Protein AF-A0A973RI70-F1 (afdb_monomer_lite)

Foldseek 3Di:
DDDDPDQAEDELQLVLVVDDPVVSLVVLVVCVVVLYEYEWAQQLQQVPAQPVPPPPGQSSTHLVVSNVVSPRLAAYFNPDDCDPSGNHDDRALLQQLLSCVVRVVDDLVVSSCRHAVSNCVSVVHFAEDPDPPGQPWDKDDPAPDSVRCSVCVDPQIFTAGRNDTPDGDDDDDDDPPPCPDDDDDDDDDDDDDDDDDDDDDDDDDDPVPDDDDPDDDDDDDDDDDDDDDDDD

pLDDT: mean 83.51, std 22.1, range [30.3, 98.75]

Structure (mmCIF, N/CA/C/O backbone):
data_AF-A0A973RI70-F1
#
_entry.id   AF-A0A973RI70-F1
#
loop_
_atom_site.group_PDB
_atom_site.id
_atom_site.type_symbol
_atom_site.label_atom_id
_atom_site.label_alt_id
_atom_site.label_comp_id
_atom_site.label_asym_id
_atom_site.label_entity_id
_atom_site.label_seq_id
_atom_site.pdbx_PDB_ins_code
_atom_site.Cartn_x
_atom_site.Cartn_y
_atom_site.Cartn_z
_atom_site.occupancy
_atom_site.B_iso_or_equiv
_atom_site.auth_seq_id
_atom_site.auth_comp_id
_atom_site.auth_asym_id
_atom_site.auth_atom_id
_atom_site.pdbx_PDB_model_num
ATOM 1 N N . ASN A 1 1 ? 15.906 -25.398 -5.599 1.00 66.31 1 ASN A N 1
ATOM 2 C CA . ASN A 1 1 ? 14.609 -26.093 -5.770 1.00 66.31 1 ASN A CA 1
ATOM 3 C C . ASN A 1 1 ? 13.630 -25.668 -4.686 1.00 66.31 1 ASN A C 1
ATOM 5 O O . ASN A 1 1 ? 13.619 -26.259 -3.617 1.00 66.31 1 ASN A O 1
ATOM 9 N N . TRP A 1 2 ? 12.856 -24.604 -4.922 1.00 70.44 2 TRP A N 1
ATOM 10 C CA . TRP A 1 2 ? 11.782 -24.198 -4.003 1.00 70.44 2 TRP A CA 1
ATOM 11 C C . TRP A 1 2 ? 10.569 -25.137 -4.143 1.00 70.44 2 TRP A C 1
ATOM 13 O O . TRP A 1 2 ? 10.267 -25.531 -5.273 1.00 70.44 2 TRP A O 1
ATOM 23 N N . PRO A 1 3 ? 9.847 -25.464 -3.053 1.00 80.81 3 PRO A N 1
ATOM 24 C CA . PRO A 1 3 ? 8.650 -26.301 -3.119 1.00 80.81 3 PRO A CA 1
ATOM 25 C C . PRO A 1 3 ? 7.600 -25.736 -4.086 1.00 80.81 3 PRO A C 1
ATOM 27 O O . PRO A 1 3 ? 7.408 -24.515 -4.172 1.00 80.81 3 PRO A O 1
ATOM 30 N N . ARG A 1 4 ? 6.913 -26.628 -4.811 1.00 72.25 4 ARG A N 1
ATOM 31 C CA . ARG A 1 4 ? 5.725 -26.273 -5.602 1.00 72.25 4 ARG A CA 1
ATOM 32 C C . ARG A 1 4 ? 4.591 -25.910 -4.630 1.00 72.25 4 ARG A C 1
ATOM 34 O O . ARG A 1 4 ? 4.431 -26.584 -3.619 1.00 72.25 4 ARG A O 1
ATOM 41 N N . GLY A 1 5 ? 3.865 -24.825 -4.901 1.00 80.44 5 GLY A N 1
ATOM 42 C CA . GLY A 1 5 ? 2.769 -24.331 -4.050 1.00 80.44 5 GLY A CA 1
ATOM 43 C C . GLY A 1 5 ? 3.172 -23.390 -2.906 1.00 80.44 5 GLY A C 1
ATOM 44 O O . GLY A 1 5 ? 2.305 -22.899 -2.191 1.00 80.44 5 GLY A O 1
ATOM 45 N N . ARG A 1 6 ? 4.467 -23.096 -2.716 1.00 88.19 6 ARG A N 1
ATOM 46 C CA . ARG A 1 6 ? 4.899 -22.078 -1.747 1.00 88.19 6 ARG A CA 1
ATOM 47 C C . ARG A 1 6 ? 4.724 -20.682 -2.339 1.00 88.19 6 ARG A C 1
ATOM 49 O O . ARG A 1 6 ? 5.320 -20.408 -3.380 1.00 88.19 6 ARG A O 1
ATOM 56 N N . THR A 1 7 ? 3.999 -19.805 -1.643 1.00 91.50 7 THR A N 1
ATOM 57 C CA . THR A 1 7 ? 3.891 -18.385 -2.005 1.00 91.50 7 THR A CA 1
ATOM 58 C C . THR A 1 7 ? 5.272 -17.745 -2.070 1.00 91.50 7 THR A C 1
ATOM 60 O O . THR A 1 7 ? 6.106 -17.928 -1.177 1.00 91.50 7 THR A O 1
ATOM 63 N N . ARG A 1 8 ? 5.514 -16.998 -3.145 1.00 94.62 8 ARG A N 1
ATOM 64 C CA . ARG A 1 8 ? 6.752 -16.258 -3.389 1.00 94.62 8 ARG A CA 1
ATOM 65 C C . ARG A 1 8 ? 6.400 -14.810 -3.668 1.00 94.62 8 ARG A C 1
ATOM 67 O O . ARG A 1 8 ? 5.456 -14.552 -4.415 1.00 94.62 8 ARG A O 1
ATOM 74 N N . THR A 1 9 ? 7.182 -13.910 -3.088 1.00 97.56 9 THR A N 1
ATOM 75 C CA . THR A 1 9 ? 6.970 -12.470 -3.199 1.00 97.56 9 THR A CA 1
ATOM 76 C C . THR A 1 9 ? 8.312 -11.777 -3.339 1.00 97.56 9 THR A C 1
ATOM 78 O O . THR A 1 9 ? 9.231 -12.057 -2.571 1.00 97.56 9 THR A O 1
ATOM 81 N N . ALA A 1 10 ? 8.423 -10.892 -4.325 1.00 97.75 10 ALA A N 1
ATOM 82 C CA . ALA A 1 10 ? 9.544 -9.980 -4.470 1.00 97.75 10 ALA A CA 1
ATOM 83 C C . ALA A 1 10 ? 9.110 -8.580 -4.017 1.00 97.75 10 ALA A C 1
ATOM 85 O O . ALA A 1 10 ? 8.088 -8.058 -4.459 1.00 97.75 10 ALA A O 1
ATOM 86 N N . SER A 1 11 ? 9.872 -7.982 -3.107 1.00 97.50 11 SER A N 1
ATOM 87 C CA . SER A 1 11 ? 9.572 -6.656 -2.564 1.00 97.50 11 SER A CA 1
ATOM 88 C C . SER A 1 11 ? 10.291 -5.557 -3.339 1.00 97.50 11 SER A C 1
ATOM 90 O O . SER A 1 11 ? 11.326 -5.798 -3.965 1.00 97.50 11 SER A O 1
ATOM 92 N N . HIS A 1 12 ? 9.769 -4.334 -3.242 1.00 98.00 12 HIS A N 1
ATOM 93 C CA . HIS A 1 12 ? 10.257 -3.111 -3.884 1.00 98.00 12 HIS A CA 1
ATOM 94 C C . HIS A 1 12 ? 10.120 -3.129 -5.407 1.00 98.00 12 HIS A C 1
ATOM 96 O O . HIS A 1 12 ? 9.348 -2.358 -5.970 1.00 98.00 12 HIS A O 1
ATOM 102 N N . CYS A 1 13 ? 10.901 -3.980 -6.079 1.00 97.50 13 CYS A N 1
ATOM 103 C CA . CYS A 1 13 ? 10.980 -4.110 -7.537 1.00 97.50 13 CYS A CA 1
ATOM 104 C C . CYS A 1 13 ? 11.085 -2.768 -8.291 1.00 97.50 13 CYS A C 1
ATOM 106 O O . CYS A 1 13 ? 10.703 -2.673 -9.457 1.00 97.50 13 CYS A O 1
ATOM 108 N N . VAL A 1 14 ? 11.656 -1.740 -7.650 1.00 97.06 14 VAL A N 1
ATOM 109 C CA . VAL A 1 14 ? 11.705 -0.356 -8.157 1.00 97.06 14 VAL A CA 1
ATOM 110 C C . VAL A 1 14 ? 12.456 -0.248 -9.478 1.00 97.06 14 VAL A C 1
ATOM 112 O O . VAL A 1 14 ? 12.107 0.568 -10.329 1.00 97.06 14 VAL A O 1
ATOM 115 N N . ARG A 1 15 ? 13.436 -1.138 -9.707 1.00 95.50 15 ARG A N 1
ATOM 116 C CA . ARG A 1 15 ? 14.184 -1.193 -10.966 1.00 95.50 15 ARG A CA 1
ATOM 117 C C . ARG A 1 15 ? 13.262 -1.411 -12.161 1.00 95.50 15 ARG A C 1
ATOM 119 O O . ARG A 1 15 ? 13.517 -0.808 -13.200 1.00 95.50 15 ARG A O 1
ATOM 126 N N . LEU A 1 16 ? 12.180 -2.184 -12.013 1.00 96.50 16 LEU A N 1
ATOM 127 C CA . LEU A 1 16 ? 11.209 -2.403 -13.090 1.00 96.50 16 LEU A CA 1
ATOM 128 C C . LEU A 1 16 ? 10.647 -1.082 -13.621 1.00 96.50 16 LEU A C 1
ATOM 130 O O . LEU A 1 16 ? 10.495 -0.949 -14.827 1.00 96.50 16 LEU A O 1
ATOM 134 N N . GLY A 1 17 ? 10.420 -0.087 -12.758 1.00 93.44 17 GLY A N 1
ATOM 135 C CA . GLY A 1 17 ? 9.908 1.229 -13.158 1.00 93.44 17 GLY A CA 1
ATOM 136 C C . GLY A 1 17 ? 10.885 2.069 -13.989 1.00 93.44 17 GLY A C 1
ATOM 137 O O . GLY A 1 17 ? 10.492 3.088 -14.543 1.00 93.44 17 GLY A O 1
ATOM 138 N N . THR A 1 18 ? 12.148 1.647 -14.101 1.00 91.25 18 THR A N 1
ATOM 139 C CA . THR A 1 18 ? 13.220 2.379 -14.808 1.00 91.25 18 THR A CA 1
ATOM 140 C C . THR A 1 18 ? 13.788 1.625 -16.014 1.00 91.25 18 THR A C 1
ATOM 142 O O . THR A 1 18 ? 14.692 2.124 -16.678 1.00 91.25 18 THR A O 1
ATOM 145 N N . LEU A 1 19 ? 13.297 0.412 -16.286 1.00 95.50 19 LEU A N 1
ATOM 146 C CA . LEU A 1 19 ? 13.654 -0.347 -17.486 1.00 95.50 19 LEU A CA 1
ATOM 147 C C . LEU A 1 19 ? 12.895 0.184 -18.706 1.00 95.50 19 LEU A C 1
ATOM 149 O O . LEU A 1 19 ? 11.782 0.703 -18.572 1.00 95.50 19 LEU A O 1
ATOM 153 N N . ASP A 1 20 ? 13.466 -0.011 -19.895 1.00 96.94 20 ASP A N 1
ATOM 154 C CA . ASP A 1 20 ? 12.754 0.201 -21.153 1.00 96.94 20 ASP A CA 1
ATOM 155 C C . ASP A 1 20 ? 11.525 -0.721 -21.259 1.00 96.94 20 ASP A C 1
ATOM 157 O O . ASP A 1 20 ? 11.458 -1.788 -20.641 1.00 96.94 20 ASP A O 1
ATOM 161 N N . ALA A 1 21 ? 10.535 -0.303 -22.050 1.00 96.00 21 ALA A N 1
ATOM 162 C CA . ALA A 1 21 ? 9.238 -0.972 -22.115 1.00 96.00 21 ALA A CA 1
ATOM 163 C C . ALA A 1 21 ? 9.325 -2.429 -22.604 1.00 96.00 21 ALA A C 1
ATOM 165 O O . ALA A 1 21 ? 8.600 -3.288 -22.100 1.00 96.00 21 ALA A O 1
ATOM 166 N N . ALA A 1 22 ? 10.223 -2.733 -23.548 1.00 97.50 22 ALA A N 1
ATOM 167 C CA . ALA A 1 22 ? 10.350 -4.078 -24.104 1.00 97.50 22 ALA A CA 1
ATOM 168 C C . ALA A 1 22 ? 10.905 -5.052 -23.057 1.00 97.50 22 ALA A C 1
ATOM 170 O O . ALA A 1 22 ? 10.311 -6.109 -22.808 1.00 97.50 22 ALA A O 1
ATOM 171 N N . ARG A 1 23 ? 12.006 -4.678 -22.391 1.00 98.06 23 ARG A N 1
ATOM 172 C CA . ARG A 1 23 ? 12.606 -5.504 -21.339 1.00 98.06 23 ARG A CA 1
ATOM 173 C C . ARG A 1 23 ? 11.691 -5.624 -20.125 1.00 98.06 23 ARG A C 1
ATOM 175 O O . ARG A 1 23 ? 11.549 -6.720 -19.583 1.00 98.06 23 ARG A O 1
ATOM 182 N N . ARG A 1 24 ? 11.046 -4.527 -19.722 1.00 98.06 24 ARG A N 1
ATOM 183 C CA . ARG A 1 24 ? 10.076 -4.499 -18.621 1.00 98.06 24 ARG A CA 1
ATOM 184 C C . ARG A 1 24 ? 8.901 -5.437 -18.877 1.00 98.06 24 ARG A C 1
ATOM 186 O O . ARG A 1 24 ? 8.616 -6.282 -18.035 1.00 98.06 24 ARG A O 1
ATOM 193 N N . GLY A 1 25 ? 8.284 -5.351 -20.055 1.00 98.12 25 GLY A N 1
ATOM 194 C CA . GLY A 1 25 ? 7.158 -6.205 -20.430 1.00 98.12 25 GLY A CA 1
ATOM 195 C C . GLY A 1 25 ? 7.518 -7.692 -20.479 1.00 98.12 25 GLY A C 1
ATOM 196 O O . GLY A 1 25 ? 6.710 -8.529 -20.080 1.00 98.12 25 GLY A O 1
ATOM 197 N N . ALA A 1 26 ? 8.735 -8.040 -20.916 1.00 98.06 26 ALA A N 1
ATOM 198 C CA . ALA A 1 26 ? 9.220 -9.421 -20.863 1.00 98.06 26 ALA A CA 1
ATOM 199 C C . ALA A 1 26 ? 9.314 -9.939 -19.418 1.00 98.06 26 ALA A C 1
ATOM 201 O O . ALA A 1 26 ? 8.752 -10.988 -19.112 1.00 98.06 26 ALA A O 1
ATOM 202 N N . ILE A 1 27 ? 9.927 -9.163 -18.517 1.00 98.31 27 ILE A N 1
ATOM 203 C CA . ILE A 1 27 ? 10.072 -9.547 -17.105 1.00 98.31 27 ILE A CA 1
ATOM 204 C C . ILE A 1 27 ? 8.710 -9.639 -16.408 1.00 98.31 27 ILE A C 1
ATOM 206 O O . ILE A 1 27 ? 8.481 -10.569 -15.644 1.00 98.31 27 ILE A O 1
ATOM 210 N N . ILE A 1 28 ? 7.782 -8.716 -16.672 1.00 98.38 28 ILE A N 1
ATOM 211 C CA . ILE A 1 28 ? 6.434 -8.755 -16.081 1.00 98.38 28 ILE A CA 1
ATOM 212 C C . ILE A 1 28 ? 5.692 -10.044 -16.470 1.00 98.38 28 ILE A C 1
ATOM 214 O O . ILE A 1 28 ? 5.042 -10.655 -15.621 1.00 98.38 28 ILE A O 1
ATOM 218 N N . ARG A 1 29 ? 5.826 -10.503 -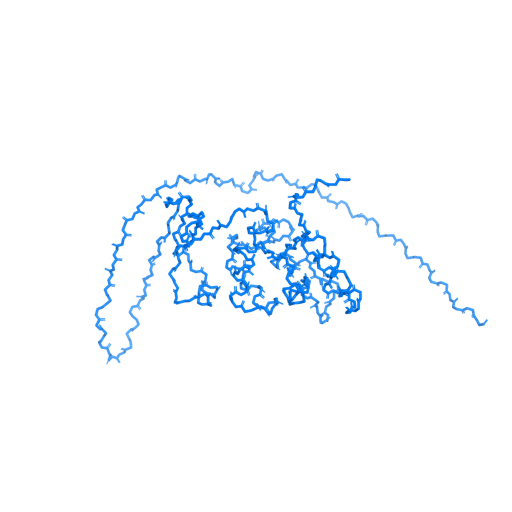17.723 1.00 97.69 29 ARG A N 1
ATOM 219 C CA . ARG A 1 29 ? 5.262 -11.794 -18.149 1.00 97.69 29 ARG A CA 1
ATOM 220 C C . ARG A 1 29 ? 5.906 -12.966 -17.417 1.00 97.69 29 ARG A C 1
ATOM 222 O O . ARG A 1 29 ? 5.183 -13.828 -16.941 1.00 97.69 29 ARG A O 1
ATOM 229 N N . GLU A 1 30 ? 7.227 -12.961 -17.255 1.00 97.38 30 GLU A N 1
ATOM 230 C CA . GLU A 1 30 ? 7.927 -13.995 -16.479 1.00 97.38 30 GLU A CA 1
ATOM 231 C C . GLU A 1 30 ? 7.482 -14.010 -15.005 1.00 97.38 30 GLU A C 1
ATOM 233 O O . GLU A 1 30 ? 7.264 -15.080 -14.441 1.00 97.38 30 GLU A O 1
ATOM 238 N N . VAL A 1 31 ? 7.286 -12.837 -14.387 1.00 97.06 31 VAL A N 1
ATOM 239 C CA . VAL A 1 31 ? 6.757 -12.699 -13.016 1.00 97.06 31 VAL A CA 1
ATOM 240 C C . VAL A 1 31 ? 5.367 -13.323 -12.903 1.00 97.06 31 VAL A C 1
ATOM 242 O O . VAL A 1 31 ? 5.120 -14.098 -11.977 1.00 97.06 31 VAL A O 1
ATOM 245 N N . ARG A 1 32 ? 4.477 -13.021 -13.856 1.00 96.75 32 ARG A N 1
ATOM 246 C CA . ARG A 1 32 ? 3.130 -13.601 -13.926 1.00 96.75 32 ARG A CA 1
ATOM 247 C C . ARG A 1 32 ? 3.182 -15.119 -14.105 1.00 96.75 32 ARG A C 1
ATOM 249 O O . ARG A 1 32 ? 2.548 -15.837 -13.341 1.00 96.75 32 ARG A O 1
ATOM 256 N N . ASP A 1 33 ? 3.940 -15.606 -15.085 1.00 95.50 33 ASP A N 1
ATOM 257 C CA . ASP A 1 33 ? 4.008 -17.033 -15.430 1.00 95.50 33 ASP A CA 1
ATOM 258 C C . ASP A 1 33 ? 4.628 -17.868 -14.296 1.00 95.50 33 ASP A C 1
ATOM 260 O O . ASP A 1 33 ? 4.310 -19.045 -14.128 1.00 95.50 33 ASP A O 1
ATOM 264 N N . ALA A 1 34 ? 5.478 -17.246 -13.475 1.00 93.81 34 ALA A N 1
ATOM 265 C CA . ALA A 1 34 ? 6.051 -17.842 -12.274 1.00 93.81 34 ALA A CA 1
ATOM 266 C C . ALA A 1 34 ? 5.154 -17.749 -11.020 1.00 93.81 34 ALA A C 1
ATOM 268 O O . ALA A 1 34 ? 5.576 -18.229 -9.963 1.00 93.81 34 ALA A O 1
ATOM 269 N N . ASP A 1 35 ? 3.970 -17.130 -11.113 1.00 93.75 35 ASP A N 1
ATOM 270 C CA . ASP A 1 35 ? 3.069 -16.815 -9.991 1.00 93.75 35 ASP A CA 1
ATOM 271 C C . ASP A 1 35 ? 3.793 -16.107 -8.824 1.00 93.75 35 ASP A C 1
ATOM 273 O O . ASP A 1 35 ? 3.673 -16.447 -7.640 1.00 93.75 35 ASP A O 1
ATOM 277 N N . LEU A 1 36 ? 4.610 -15.107 -9.163 1.00 95.69 36 LEU A N 1
ATOM 278 C CA . LEU A 1 36 ? 5.300 -14.271 -8.187 1.00 95.69 36 LEU A CA 1
ATOM 279 C C . LEU A 1 36 ? 4.405 -13.113 -7.738 1.00 95.69 36 LEU A C 1
ATOM 281 O O . LEU A 1 36 ? 3.854 -12.375 -8.551 1.00 95.69 36 LEU A O 1
ATOM 285 N N . GLY A 1 37 ? 4.308 -12.924 -6.423 1.00 97.81 37 GLY A N 1
ATOM 286 C CA . GLY A 1 37 ? 3.747 -11.714 -5.838 1.00 97.81 37 GLY A CA 1
ATOM 287 C C . GLY A 1 37 ? 4.749 -10.561 -5.872 1.00 97.81 37 GLY A C 1
ATOM 288 O O . GLY A 1 37 ? 5.960 -10.778 -5.788 1.00 97.81 37 GLY A O 1
ATOM 289 N N . ILE A 1 38 ? 4.253 -9.330 -5.935 1.00 98.56 38 ILE A N 1
ATOM 290 C CA . ILE A 1 38 ? 5.055 -8.109 -5.827 1.00 98.56 38 ILE A CA 1
ATOM 291 C C . ILE A 1 38 ? 4.574 -7.294 -4.629 1.00 98.56 38 ILE A C 1
ATOM 293 O O . ILE A 1 38 ? 3.386 -7.005 -4.519 1.00 98.56 38 ILE A O 1
ATOM 297 N N . ALA A 1 39 ? 5.489 -6.898 -3.745 1.00 98.62 39 ALA A N 1
ATOM 298 C CA . ALA A 1 39 ? 5.193 -5.971 -2.655 1.00 98.62 39 ALA A CA 1
ATOM 299 C C . ALA A 1 39 ? 5.754 -4.575 -2.968 1.00 98.62 39 ALA A C 1
ATOM 301 O O . ALA A 1 39 ? 6.971 -4.390 -3.008 1.00 98.62 39 ALA A O 1
ATOM 302 N N . THR A 1 40 ? 4.882 -3.588 -3.189 1.00 98.50 40 THR A N 1
ATOM 303 C CA . THR A 1 40 ? 5.275 -2.182 -3.388 1.00 98.50 40 THR A CA 1
ATOM 304 C C . THR A 1 40 ? 5.266 -1.412 -2.066 1.00 98.50 40 THR A C 1
ATOM 306 O O . THR A 1 40 ? 4.395 -1.615 -1.222 1.00 98.50 40 THR A O 1
ATOM 309 N N . LEU A 1 41 ? 6.256 -0.544 -1.855 1.00 98.25 41 LEU A N 1
ATOM 310 C CA . LEU A 1 41 ? 6.535 0.047 -0.545 1.00 98.25 41 LEU A CA 1
ATOM 311 C C . LEU A 1 41 ? 6.684 1.571 -0.670 1.00 98.25 41 LEU A C 1
ATOM 313 O O . LEU A 1 41 ? 7.780 2.104 -0.490 1.00 98.25 41 LEU A O 1
ATOM 317 N N . PRO A 1 42 ? 5.609 2.294 -1.047 1.00 97.38 42 PRO A N 1
ATOM 318 C CA . PRO A 1 42 ? 5.717 3.663 -1.538 1.00 97.38 42 PRO A CA 1
ATOM 319 C C . PRO A 1 42 ? 6.284 4.649 -0.516 1.00 97.38 42 PRO A C 1
ATOM 321 O O . PRO A 1 42 ? 7.026 5.536 -0.918 1.00 97.38 42 PRO A O 1
ATOM 324 N N . ILE A 1 43 ? 5.999 4.479 0.781 1.00 96.50 43 ILE A N 1
ATOM 325 C CA . ILE A 1 43 ? 6.508 5.365 1.843 1.00 96.50 43 ILE A CA 1
ATOM 326 C C . ILE A 1 43 ? 8.046 5.371 1.843 1.00 96.50 43 ILE A C 1
ATOM 328 O O . ILE A 1 43 ? 8.656 6.430 1.704 1.00 96.50 43 ILE A O 1
ATOM 332 N N . THR A 1 44 ? 8.679 4.196 1.925 1.00 96.81 44 THR A N 1
ATOM 333 C CA . THR A 1 44 ? 10.144 4.070 1.865 1.00 96.81 44 THR A CA 1
ATOM 334 C C . THR A 1 44 ? 10.705 4.314 0.471 1.00 96.81 44 THR A C 1
ATOM 336 O O . THR A 1 44 ? 11.760 4.927 0.337 1.00 96.81 44 THR A O 1
ATOM 339 N N . ASN A 1 45 ? 10.043 3.860 -0.595 1.00 97.44 45 ASN A N 1
ATOM 340 C CA . ASN A 1 45 ? 10.603 4.003 -1.939 1.00 97.44 45 ASN A CA 1
ATOM 341 C C . ASN A 1 45 ? 10.652 5.471 -2.386 1.00 97.44 45 ASN A C 1
ATOM 343 O O . ASN A 1 45 ? 11.670 5.893 -2.923 1.00 97.44 45 ASN A O 1
ATOM 347 N N . LEU A 1 46 ? 9.615 6.262 -2.096 1.00 96.44 46 LEU A N 1
ATOM 348 C CA . LEU A 1 46 ? 9.628 7.703 -2.371 1.00 96.44 46 LEU A CA 1
ATOM 349 C C . LEU A 1 46 ? 10.681 8.442 -1.542 1.00 96.44 46 LEU A C 1
ATOM 351 O O . LEU A 1 46 ? 11.188 9.464 -1.991 1.00 96.44 46 LEU A O 1
ATOM 355 N N . TYR A 1 47 ? 11.009 7.939 -0.349 1.00 96.25 47 TYR A N 1
ATOM 356 C CA . TYR A 1 47 ? 12.061 8.523 0.471 1.00 96.25 47 TYR A CA 1
ATOM 357 C C . TYR A 1 47 ? 13.463 8.148 -0.016 1.00 96.25 47 TYR A C 1
ATOM 359 O O . TYR A 1 47 ? 14.305 9.027 -0.090 1.00 96.25 47 TYR A O 1
ATOM 367 N N . LEU A 1 48 ? 13.740 6.883 -0.348 1.00 96.19 48 LEU A N 1
ATOM 368 C CA . LEU A 1 48 ? 15.103 6.413 -0.646 1.00 96.19 48 LEU A CA 1
ATOM 369 C C . LEU A 1 48 ? 15.524 6.564 -2.112 1.00 96.19 48 LEU A C 1
ATOM 371 O O . LEU A 1 48 ? 16.716 6.612 -2.405 1.00 96.19 48 LEU A O 1
ATOM 375 N N . GLN A 1 49 ? 14.579 6.565 -3.051 1.00 96.25 49 GLN A N 1
ATOM 376 C CA . GLN A 1 49 ? 14.906 6.582 -4.477 1.00 96.25 49 GLN A CA 1
ATOM 377 C C . GLN A 1 49 ? 15.063 8.016 -4.996 1.00 96.25 49 GLN A C 1
ATOM 379 O O . GLN A 1 49 ? 14.434 8.947 -4.506 1.00 96.25 49 GLN A O 1
ATOM 384 N N . GLY A 1 50 ? 15.887 8.196 -6.030 1.00 94.25 50 GLY A N 1
ATOM 385 C CA . GLY A 1 50 ? 15.928 9.450 -6.790 1.00 94.25 50 GLY A CA 1
ATOM 386 C C . GLY A 1 50 ? 16.821 10.566 -6.234 1.00 94.25 50 GLY A C 1
ATOM 387 O O . GLY A 1 50 ? 16.898 11.610 -6.873 1.00 94.25 50 GLY A O 1
ATOM 388 N N . TRP A 1 51 ? 17.543 10.361 -5.125 1.00 95.19 51 TRP A N 1
ATOM 389 C CA . TRP A 1 51 ? 18.426 11.386 -4.529 1.00 95.19 51 TRP A CA 1
ATOM 390 C C . TRP A 1 51 ? 19.488 11.923 -5.502 1.00 95.19 51 TRP A C 1
ATOM 392 O O . TRP A 1 51 ? 19.841 13.097 -5.451 1.00 95.19 51 TRP A O 1
ATOM 402 N N . GLU A 1 52 ? 19.963 11.082 -6.420 1.00 95.25 52 GLU A N 1
ATOM 403 C CA . GLU A 1 52 ? 20.962 11.437 -7.439 1.00 95.25 52 GLU A CA 1
ATOM 404 C C . GLU A 1 52 ? 20.344 12.024 -8.727 1.00 95.25 52 GLU A C 1
ATOM 406 O O . GLU A 1 52 ? 21.056 12.358 -9.673 1.00 95.25 52 GLU A O 1
ATOM 411 N N . HIS A 1 53 ? 19.016 12.169 -8.782 1.00 95.00 53 HIS A N 1
ATOM 412 C CA . HIS A 1 53 ? 18.269 12.648 -9.947 1.00 95.00 53 HIS A CA 1
ATOM 413 C C . HIS A 1 53 ? 17.485 13.926 -9.599 1.00 95.00 53 HIS A C 1
ATOM 415 O O . HIS A 1 53 ? 16.278 13.858 -9.362 1.00 95.00 53 HIS A O 1
ATOM 421 N N . PRO A 1 54 ? 18.132 15.108 -9.573 1.00 94.81 54 PRO A N 1
ATOM 422 C CA . PRO A 1 54 ? 17.510 16.356 -9.111 1.00 94.81 54 PRO A CA 1
ATOM 423 C C . PRO A 1 54 ? 16.486 16.954 -10.091 1.00 94.81 54 PRO A C 1
ATOM 425 O O . PRO A 1 54 ? 15.738 17.858 -9.731 1.00 94.81 54 PRO A O 1
ATOM 428 N N . VAL A 1 55 ? 16.451 16.474 -11.335 1.00 95.88 55 VAL A N 1
ATOM 429 C CA . VAL A 1 55 ? 15.514 16.913 -12.376 1.00 95.88 55 VAL A CA 1
ATOM 430 C C . VAL A 1 55 ? 14.700 15.711 -12.821 1.00 95.88 55 VAL A C 1
ATOM 432 O O . VAL A 1 55 ? 15.269 14.655 -13.093 1.00 95.88 55 VAL A O 1
ATOM 435 N N . ALA A 1 56 ? 13.376 15.880 -12.899 1.00 92.88 56 ALA A N 1
ATOM 436 C CA . ALA A 1 56 ? 12.438 14.803 -13.221 1.00 92.88 56 ALA A CA 1
ATOM 437 C C . ALA A 1 56 ? 12.670 13.547 -12.354 1.00 92.88 56 ALA A C 1
ATOM 439 O O . ALA A 1 56 ? 12.726 12.426 -12.860 1.00 92.88 56 ALA A O 1
ATOM 440 N N . THR A 1 57 ? 12.830 13.753 -11.041 1.00 94.38 57 THR A N 1
ATOM 441 C CA . THR A 1 57 ? 13.122 12.700 -10.065 1.00 94.38 57 THR A CA 1
ATOM 442 C C . THR A 1 57 ? 12.138 11.533 -10.210 1.00 94.38 57 THR A C 1
ATOM 444 O O . THR A 1 57 ? 10.921 11.740 -10.125 1.00 94.38 57 THR A O 1
ATOM 447 N N . PRO A 1 58 ? 12.621 10.299 -10.436 1.00 92.44 58 PRO A N 1
ATOM 448 C CA . PRO A 1 58 ? 11.744 9.152 -10.575 1.00 92.44 58 PRO A CA 1
ATOM 449 C C . PRO A 1 58 ? 11.053 8.870 -9.243 1.00 92.44 58 PRO A C 1
ATOM 451 O O . PRO A 1 58 ? 11.668 8.918 -8.183 1.00 92.44 58 PRO A O 1
ATOM 454 N N . ARG A 1 59 ? 9.780 8.474 -9.298 1.00 94.25 59 ARG A N 1
ATOM 455 C CA . ARG A 1 59 ? 8.996 8.122 -8.099 1.00 94.25 59 ARG A CA 1
ATOM 456 C C . ARG A 1 59 ? 9.510 6.874 -7.379 1.00 94.25 59 ARG A C 1
ATOM 458 O O . ARG A 1 59 ? 9.061 6.576 -6.282 1.00 94.25 59 ARG A O 1
ATOM 465 N N . GLY A 1 60 ? 10.389 6.107 -8.027 1.00 95.56 60 GLY A N 1
ATOM 466 C CA . GLY A 1 60 ? 10.972 4.906 -7.444 1.00 95.56 60 GLY A CA 1
ATOM 467 C C . GLY A 1 60 ? 9.954 3.803 -7.161 1.00 95.56 60 GLY A C 1
ATOM 468 O O . GLY A 1 60 ? 10.150 3.054 -6.221 1.00 95.56 60 GLY A O 1
ATOM 469 N N . LEU A 1 61 ? 8.867 3.694 -7.929 1.00 97.81 61 LEU A N 1
ATOM 470 C CA . LEU A 1 61 ? 7.848 2.652 -7.755 1.00 97.81 61 LEU A CA 1
ATOM 471 C C . LEU A 1 61 ? 7.940 1.600 -8.874 1.00 97.81 61 LEU A C 1
ATOM 473 O O . LEU A 1 61 ? 8.349 1.936 -9.989 1.00 97.81 61 LEU A O 1
ATOM 477 N N . PRO A 1 62 ? 7.542 0.338 -8.623 1.00 98.00 62 PRO A N 1
ATOM 478 C CA . PRO A 1 62 ? 7.335 -0.625 -9.700 1.00 98.00 62 PRO A CA 1
ATOM 479 C C . PRO A 1 62 ? 6.202 -0.149 -10.640 1.00 98.00 62 PRO A C 1
ATOM 481 O O . PRO A 1 62 ? 5.378 0.676 -10.238 1.00 98.00 62 PRO A O 1
ATOM 484 N N . PRO A 1 63 ? 6.126 -0.650 -11.888 1.00 97.56 63 PRO A N 1
ATOM 485 C CA . PRO A 1 63 ? 5.127 -0.238 -12.878 1.00 97.56 63 PRO A CA 1
ATOM 486 C C . PRO A 1 63 ? 3.744 -0.820 -12.531 1.00 97.56 63 PRO A C 1
ATOM 488 O O . PRO A 1 63 ? 3.299 -1.798 -13.126 1.00 97.56 63 PRO A O 1
ATOM 491 N N . LEU A 1 64 ? 3.076 -0.239 -11.528 1.00 98.44 64 LEU A N 1
ATOM 492 C CA . LEU A 1 64 ? 1.863 -0.793 -10.913 1.00 98.44 64 LEU A CA 1
ATOM 493 C C . LEU A 1 64 ? 0.761 -1.084 -11.933 1.00 98.44 64 LEU A C 1
ATOM 495 O O . LEU A 1 64 ? 0.204 -2.174 -11.908 1.00 98.44 64 LEU A O 1
ATOM 499 N N . ARG A 1 65 ? 0.490 -0.151 -12.854 1.00 97.56 65 ARG A N 1
ATOM 500 C CA . ARG A 1 65 ? -0.535 -0.332 -13.891 1.00 97.56 65 ARG A CA 1
ATOM 501 C C . ARG A 1 65 ? -0.262 -1.571 -14.748 1.00 97.56 65 ARG A C 1
ATOM 503 O O . ARG A 1 65 ? -1.109 -2.446 -14.823 1.00 97.56 65 ARG A O 1
ATOM 510 N N . GLU A 1 66 ? 0.954 -1.701 -15.282 1.00 97.94 66 GLU A N 1
ATOM 511 C CA . GLU A 1 66 ? 1.341 -2.850 -16.116 1.00 97.94 66 GLU A CA 1
ATOM 512 C C . GLU A 1 66 ? 1.279 -4.181 -15.354 1.00 97.94 66 GLU A C 1
ATOM 514 O O . GLU A 1 66 ? 0.899 -5.193 -15.934 1.00 97.94 66 GLU A O 1
ATOM 519 N N . LEU A 1 67 ? 1.643 -4.193 -14.066 1.00 98.50 67 LEU A N 1
ATOM 520 C CA . LEU A 1 67 ? 1.554 -5.391 -13.224 1.00 98.50 67 LEU A CA 1
ATOM 521 C C . LEU A 1 67 ? 0.097 -5.814 -12.992 1.00 98.50 67 LEU A C 1
ATOM 523 O O . LEU A 1 67 ? -0.225 -6.997 -13.112 1.00 98.50 67 LEU A O 1
ATOM 527 N N . LEU A 1 68 ? -0.772 -4.853 -12.667 1.00 98.44 68 LEU A N 1
ATOM 528 C CA . LEU A 1 68 ? -2.186 -5.106 -12.393 1.00 98.44 68 LEU A CA 1
ATOM 529 C C . LEU A 1 68 ? -2.938 -5.541 -13.652 1.00 98.44 68 LEU A C 1
ATOM 531 O O . LEU A 1 68 ? -3.690 -6.511 -13.598 1.00 98.44 68 LEU A O 1
ATOM 535 N N . ASP A 1 69 ? -2.679 -4.895 -14.790 1.00 97.94 69 ASP A N 1
ATOM 536 C CA . ASP A 1 69 ? -3.369 -5.175 -16.054 1.00 97.94 69 ASP A CA 1
ATOM 537 C C . ASP A 1 69 ? -3.129 -6.613 -16.554 1.00 97.94 69 ASP A C 1
ATOM 539 O O . ASP A 1 69 ? -3.980 -7.185 -17.236 1.00 97.94 69 ASP A O 1
ATOM 543 N N . VAL A 1 70 ? -1.996 -7.234 -16.197 1.00 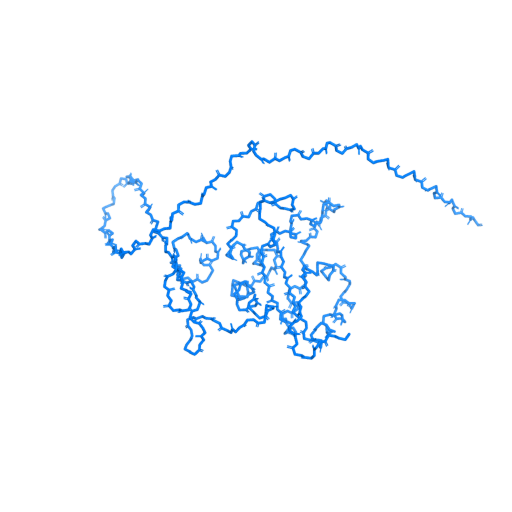97.69 70 VAL A N 1
ATOM 544 C CA . VAL A 1 70 ? -1.696 -8.637 -16.546 1.00 97.69 70 VAL A CA 1
ATOM 545 C C . VAL A 1 70 ? -2.007 -9.638 -15.425 1.00 97.69 70 VAL A C 1
ATOM 547 O O . VAL A 1 70 ? -1.698 -10.823 -15.569 1.00 97.69 70 VAL A O 1
ATOM 550 N N . GLY A 1 71 ? -2.586 -9.180 -14.312 1.00 97.00 71 GLY A N 1
ATOM 551 C CA . GLY A 1 71 ? -3.013 -10.028 -13.198 1.00 97.00 71 GLY A CA 1
ATOM 552 C C . GLY A 1 71 ? -1.896 -10.506 -12.264 1.00 97.00 71 GLY A C 1
ATOM 553 O O . GLY A 1 71 ? -2.060 -11.535 -11.609 1.00 97.00 71 GLY A O 1
ATOM 554 N N . VAL A 1 72 ? -0.759 -9.802 -12.175 1.00 98.12 72 VAL A N 1
ATOM 555 C CA . VAL A 1 72 ? 0.245 -10.104 -11.138 1.00 98.12 72 VAL A CA 1
ATOM 556 C C . VAL A 1 72 ? -0.350 -9.822 -9.755 1.00 98.12 72 VAL A C 1
ATOM 558 O O . VAL A 1 72 ? -0.997 -8.798 -9.542 1.00 98.12 72 VAL A O 1
ATOM 561 N N . ARG A 1 73 ? -0.099 -10.708 -8.782 1.00 97.44 73 ARG A N 1
ATOM 562 C CA . ARG A 1 73 ? -0.494 -10.482 -7.383 1.00 97.44 73 ARG A CA 1
ATOM 563 C C . ARG A 1 73 ? 0.334 -9.331 -6.816 1.00 97.44 73 ARG A C 1
ATOM 565 O O . ARG A 1 73 ? 1.534 -9.489 -6.609 1.00 97.44 73 ARG A O 1
ATOM 572 N N . VAL A 1 74 ? -0.288 -8.189 -6.543 1.00 98.75 74 VAL A N 1
ATOM 573 C CA . VAL A 1 74 ? 0.396 -7.030 -5.955 1.00 98.75 74 VAL A CA 1
ATOM 574 C C . VAL A 1 74 ? -0.166 -6.743 -4.569 1.00 98.75 74 VAL A C 1
ATOM 576 O O . VAL A 1 74 ? -1.375 -6.660 -4.384 1.00 98.75 74 VAL A O 1
ATOM 579 N N . GLY A 1 75 ? 0.722 -6.579 -3.596 1.00 98.75 75 GLY A N 1
ATOM 580 C CA . GLY A 1 75 ? 0.411 -6.069 -2.268 1.00 98.75 75 GLY A CA 1
ATOM 581 C C . GLY A 1 75 ? 1.227 -4.819 -1.970 1.00 98.75 75 GLY A C 1
ATOM 582 O O . GLY A 1 75 ? 2.223 -4.542 -2.642 1.00 98.75 75 GLY A O 1
ATOM 583 N N . ALA A 1 76 ? 0.824 -4.059 -0.960 1.00 98.69 76 ALA A N 1
ATOM 584 C CA . ALA A 1 76 ? 1.532 -2.856 -0.556 1.00 98.69 76 ALA A CA 1
ATOM 585 C C . ALA A 1 76 ? 1.684 -2.728 0.958 1.00 98.69 76 ALA A C 1
ATOM 587 O O . ALA A 1 76 ? 0.867 -3.231 1.729 1.00 98.69 76 ALA A O 1
ATOM 588 N N . GLY A 1 77 ? 2.735 -2.024 1.373 1.00 97.81 77 GLY A N 1
ATOM 589 C CA . GLY A 1 77 ? 3.035 -1.762 2.776 1.00 97.81 77 GLY A CA 1
ATOM 590 C C . GLY A 1 77 ? 3.888 -0.513 2.979 1.00 97.81 77 GLY A C 1
ATOM 591 O O . GLY A 1 77 ? 4.265 0.167 2.026 1.00 97.81 77 GLY A O 1
ATOM 592 N N . ALA A 1 78 ? 4.179 -0.206 4.243 1.00 95.94 78 ALA A N 1
ATOM 593 C CA . ALA A 1 78 ? 4.987 0.954 4.614 1.00 95.94 78 ALA A CA 1
ATOM 594 C C . ALA A 1 78 ? 6.498 0.701 4.537 1.00 95.94 78 ALA A C 1
ATOM 596 O O . ALA A 1 78 ? 7.233 1.644 4.268 1.00 95.94 78 ALA A O 1
ATOM 597 N N . ASP A 1 79 ? 6.925 -0.555 4.723 1.00 96.69 79 ASP A N 1
ATOM 598 C CA . ASP A 1 79 ? 8.321 -0.956 4.943 1.00 96.69 79 ASP A CA 1
ATOM 599 C C . ASP A 1 79 ? 8.876 -0.406 6.263 1.00 96.69 79 ASP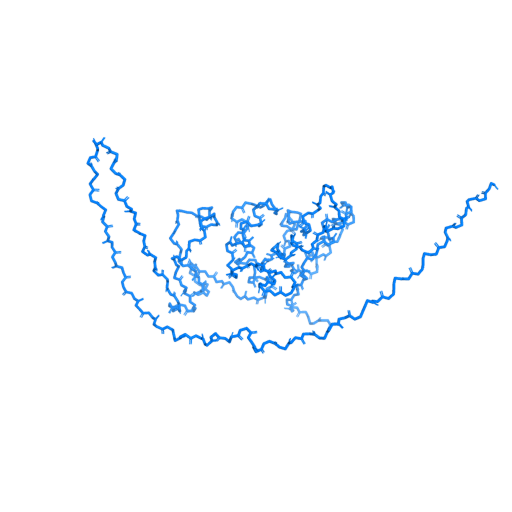 A C 1
ATOM 601 O O . ASP A 1 79 ? 8.606 -0.979 7.321 1.00 96.69 79 ASP A O 1
ATOM 605 N N . ASN A 1 80 ? 9.557 0.737 6.222 1.00 95.81 80 ASN A N 1
ATOM 606 C CA . ASN A 1 80 ? 10.186 1.359 7.381 1.00 95.81 80 ASN A CA 1
ATOM 607 C C . ASN A 1 80 ? 9.263 2.394 8.023 1.00 95.81 80 ASN A C 1
ATOM 609 O O . ASN A 1 80 ? 8.567 3.143 7.336 1.00 95.81 80 ASN A O 1
ATOM 613 N N . VAL A 1 81 ? 9.281 2.467 9.354 1.00 94.25 81 VAL A N 1
ATOM 614 C CA . VAL A 1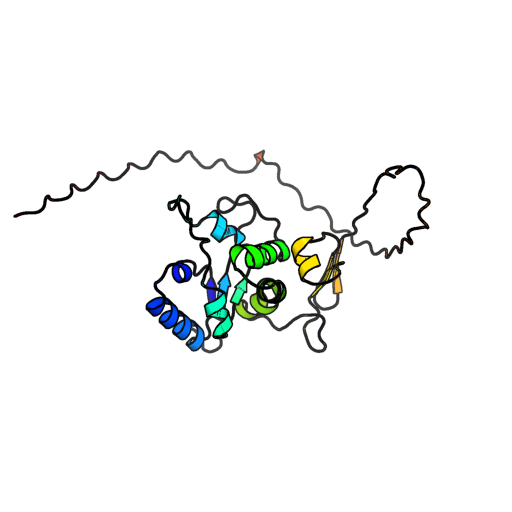 81 ? 8.512 3.463 10.109 1.00 94.25 81 VAL A CA 1
ATOM 615 C C . VAL A 1 81 ? 9.378 4.035 11.220 1.00 94.25 81 VAL A C 1
ATOM 617 O O . VAL A 1 81 ? 9.648 3.351 12.207 1.00 94.25 81 VAL A O 1
ATOM 620 N N . ARG A 1 82 ? 9.747 5.314 11.083 1.00 94.94 82 ARG A N 1
ATOM 621 C CA . ARG A 1 82 ? 10.539 6.077 12.066 1.00 94.94 82 ARG A CA 1
ATOM 622 C C . ARG A 1 82 ? 11.827 5.359 12.478 1.00 94.94 82 ARG A C 1
ATOM 624 O O . ARG A 1 82 ? 12.143 5.258 13.664 1.00 94.94 82 ARG A O 1
ATOM 631 N N . ASP A 1 83 ? 12.556 4.870 11.484 1.00 95.75 83 ASP A N 1
ATOM 632 C CA . ASP A 1 83 ? 13.848 4.205 11.639 1.00 95.75 83 ASP A CA 1
ATOM 633 C C . ASP A 1 83 ? 14.921 4.889 10.754 1.00 95.75 83 ASP A C 1
ATOM 635 O O . ASP A 1 83 ? 14.611 5.865 10.061 1.00 95.75 83 ASP A O 1
ATOM 639 N N . PRO A 1 84 ? 16.192 4.442 10.769 1.00 95.25 84 PRO A N 1
ATOM 640 C CA . PRO A 1 84 ? 17.258 5.062 9.975 1.00 95.25 84 PRO A CA 1
ATOM 641 C C . PRO A 1 84 ? 17.035 5.081 8.454 1.00 95.25 84 PRO A C 1
ATOM 643 O O . PRO A 1 84 ? 17.693 5.857 7.764 1.00 95.25 84 PRO A O 1
ATOM 646 N N . PHE A 1 85 ? 16.148 4.239 7.924 1.00 93.50 85 PHE A N 1
ATOM 647 C CA . PHE A 1 85 ? 15.838 4.143 6.499 1.00 93.50 85 PHE A CA 1
ATOM 648 C C . PHE A 1 85 ? 14.587 4.928 6.111 1.00 93.50 85 PHE A C 1
ATOM 650 O O . PHE A 1 85 ? 14.409 5.201 4.928 1.00 93.50 85 PHE A O 1
ATOM 657 N N . ASN A 1 86 ? 13.732 5.310 7.066 1.00 95.50 86 ASN A N 1
ATOM 658 C CA . ASN A 1 86 ? 12.670 6.288 6.846 1.00 95.50 86 ASN A CA 1
ATOM 659 C C . ASN A 1 86 ? 12.269 6.985 8.161 1.00 95.50 86 ASN A C 1
ATOM 661 O O . ASN A 1 86 ? 11.698 6.338 9.045 1.00 95.50 86 ASN A O 1
ATOM 665 N N . PRO A 1 87 ? 12.498 8.305 8.304 1.00 95.44 87 PRO A N 1
ATOM 666 C CA . PRO A 1 87 ? 12.228 9.012 9.555 1.00 95.44 87 PRO A CA 1
ATOM 667 C C . PRO A 1 87 ? 10.733 9.242 9.830 1.00 95.44 87 PRO A C 1
ATOM 669 O O . PRO A 1 87 ? 10.379 9.636 10.943 1.00 95.44 87 PRO A O 1
ATOM 672 N N . VAL A 1 88 ? 9.848 9.022 8.850 1.00 95.50 88 VAL A N 1
ATOM 673 C CA . VAL A 1 88 ? 8.400 9.261 8.977 1.00 95.50 88 VAL A CA 1
ATOM 674 C C . VAL A 1 88 ? 7.590 7.959 8.942 1.00 95.50 88 VAL A C 1
ATOM 676 O O . VAL A 1 88 ? 8.133 6.858 9.006 1.00 95.50 88 VAL A O 1
ATOM 679 N N . GLY A 1 89 ? 6.263 8.095 8.917 1.00 92.50 89 GLY A N 1
ATOM 680 C CA . GLY A 1 89 ? 5.304 6.995 8.891 1.00 92.50 89 GLY A CA 1
ATOM 681 C C . GLY A 1 89 ? 4.497 6.873 10.184 1.00 92.50 89 GLY A C 1
ATOM 682 O O . GLY A 1 89 ? 4.942 7.230 11.287 1.00 92.50 89 GLY A O 1
ATOM 683 N N . ARG A 1 90 ? 3.269 6.367 10.051 1.00 93.31 90 ARG A N 1
ATOM 684 C CA . ARG A 1 90 ? 2.351 6.121 11.182 1.00 93.31 90 ARG A CA 1
ATOM 685 C C . ARG A 1 90 ? 1.775 4.704 11.219 1.00 93.31 90 ARG A C 1
ATOM 687 O O . ARG A 1 90 ? 0.825 4.467 11.958 1.00 93.31 90 ARG A O 1
ATOM 694 N N . SER A 1 91 ? 2.356 3.777 10.455 1.00 93.06 91 SER A N 1
ATOM 695 C CA . SER A 1 91 ? 1.910 2.377 10.360 1.00 93.06 91 SER A CA 1
ATOM 696 C C . SER A 1 91 ? 0.423 2.240 10.006 1.00 93.06 91 SER A C 1
ATOM 698 O O . SER A 1 91 ? -0.260 1.337 10.486 1.00 93.06 91 SER A O 1
ATOM 700 N N . ASP A 1 92 ? -0.086 3.155 9.179 1.00 95.81 92 ASP A N 1
ATOM 701 C CA . ASP A 1 92 ? -1.481 3.185 8.753 1.00 95.81 92 ASP A CA 1
ATOM 702 C C . ASP A 1 92 ? -1.588 2.782 7.279 1.00 95.81 92 ASP A C 1
ATOM 704 O O . ASP A 1 92 ? -1.052 3.458 6.405 1.00 95.81 92 ASP A O 1
ATOM 708 N N . ALA A 1 93 ? -2.321 1.710 6.982 1.00 97.12 93 ALA A N 1
ATOM 709 C CA . ALA A 1 93 ? -2.533 1.249 5.610 1.00 97.12 93 ALA A CA 1
ATOM 710 C C . ALA A 1 93 ? -3.168 2.326 4.706 1.00 97.12 93 ALA A C 1
ATOM 712 O O . ALA A 1 93 ? -2.901 2.349 3.505 1.00 97.12 93 ALA A O 1
ATOM 713 N N . LEU A 1 94 ? -3.962 3.249 5.266 1.00 97.94 94 LEU A N 1
ATOM 714 C CA . LEU A 1 94 ? -4.561 4.348 4.499 1.00 97.94 94 LEU A CA 1
ATOM 715 C C . LEU A 1 94 ? -3.534 5.421 4.097 1.00 97.94 94 LEU A C 1
ATOM 717 O O . LEU A 1 94 ? -3.715 6.084 3.080 1.00 97.94 94 LEU A O 1
ATOM 721 N N . GLU A 1 95 ? -2.422 5.554 4.830 1.00 97.69 95 GLU A N 1
ATOM 722 C CA . GLU A 1 95 ? -1.277 6.377 4.411 1.00 97.69 95 GLU A CA 1
ATOM 723 C C . GLU A 1 95 ? -0.620 5.783 3.158 1.00 97.69 95 GLU A C 1
ATOM 725 O O . GLU A 1 95 ? -0.440 6.481 2.159 1.00 97.69 95 GLU A O 1
ATOM 730 N N . THR A 1 96 ? -0.344 4.475 3.170 1.00 98.38 96 THR A N 1
ATOM 731 C CA . THR A 1 96 ? 0.175 3.755 1.999 1.00 98.38 96 THR A CA 1
ATOM 732 C C . THR A 1 96 ? -0.797 3.836 0.819 1.00 98.38 96 THR A C 1
ATOM 734 O O . THR A 1 96 ? -0.367 4.132 -0.294 1.00 98.38 96 THR A O 1
ATOM 737 N N . ALA A 1 97 ? -2.103 3.646 1.044 1.00 98.56 97 ALA A N 1
ATOM 738 C CA . ALA A 1 97 ? -3.115 3.754 -0.008 1.00 98.56 97 ALA A CA 1
ATOM 739 C C . ALA A 1 97 ? -3.165 5.163 -0.627 1.00 98.56 97 ALA A C 1
ATOM 741 O O . ALA A 1 97 ? -3.201 5.295 -1.848 1.00 98.56 97 ALA A O 1
ATOM 742 N N . SER A 1 98 ? -3.090 6.222 0.183 1.00 98.44 98 SER A N 1
ATOM 743 C CA . SER A 1 98 ? -3.059 7.605 -0.314 1.00 98.44 98 SER A CA 1
ATOM 744 C C . SER A 1 98 ? -1.846 7.878 -1.222 1.00 98.44 98 SER A C 1
ATOM 746 O O . SER A 1 98 ? -1.967 8.518 -2.273 1.00 98.44 98 SER A O 1
ATOM 748 N N . LEU A 1 99 ? -0.681 7.312 -0.888 1.00 98.25 99 LEU A N 1
ATOM 749 C CA . LEU A 1 99 ? 0.512 7.395 -1.737 1.00 98.25 99 LEU A CA 1
ATOM 750 C C . LEU A 1 99 ? 0.394 6.556 -3.013 1.00 98.25 99 LEU A C 1
ATOM 752 O O . LEU A 1 99 ? 0.870 6.984 -4.062 1.00 98.25 99 LEU A O 1
ATOM 756 N N . LEU A 1 100 ? -0.262 5.396 -2.969 1.00 98.69 100 LEU A N 1
ATOM 757 C CA . LEU A 1 100 ? -0.552 4.614 -4.176 1.00 98.69 100 LEU A CA 1
ATOM 758 C C . LEU A 1 100 ? -1.493 5.355 -5.129 1.00 98.69 100 LEU A C 1
ATOM 760 O O . LEU A 1 100 ? -1.310 5.269 -6.342 1.00 98.69 100 LEU A O 1
ATOM 764 N N . VAL A 1 101 ? -2.451 6.125 -4.608 1.00 98.50 101 VAL A N 1
ATOM 765 C CA . VAL A 1 101 ? -3.266 7.019 -5.440 1.00 98.50 101 VAL A CA 1
ATOM 766 C C . VAL A 1 101 ? -2.384 8.106 -6.055 1.00 98.50 101 VAL A C 1
ATOM 768 O O . VAL A 1 101 ? -2.297 8.232 -7.275 1.00 98.50 101 VAL A O 1
ATOM 771 N N . THR A 1 102 ? -1.676 8.860 -5.216 1.00 97.88 102 THR A N 1
ATOM 772 C CA . THR A 1 102 ? -1.004 10.098 -5.640 1.00 97.88 102 THR A CA 1
ATOM 773 C C . THR A 1 102 ? 0.258 9.843 -6.467 1.00 97.88 102 THR A C 1
ATOM 775 O O . THR A 1 102 ? 0.453 10.448 -7.518 1.00 97.88 102 THR A O 1
ATOM 778 N N . ALA A 1 103 ? 1.124 8.934 -6.021 1.00 97.62 103 ALA A N 1
ATOM 779 C CA . ALA A 1 103 ? 2.377 8.607 -6.700 1.00 97.62 103 ALA A CA 1
ATOM 780 C C . ALA A 1 103 ? 2.244 7.389 -7.626 1.00 97.62 103 ALA A C 1
ATOM 782 O O . ALA A 1 103 ? 2.878 7.346 -8.685 1.00 97.62 103 ALA A O 1
ATOM 783 N N . GLY A 1 104 ? 1.418 6.411 -7.242 1.00 97.44 104 GLY A N 1
ATOM 784 C CA . GLY A 1 104 ? 1.178 5.190 -8.016 1.00 97.44 104 GLY A CA 1
ATOM 785 C C . GLY A 1 104 ? 0.126 5.324 -9.122 1.00 97.44 104 GLY A C 1
ATOM 786 O O . GLY A 1 104 ? 0.031 4.426 -9.955 1.00 97.44 104 GLY A O 1
ATOM 787 N N . HIS A 1 105 ? -0.628 6.432 -9.163 1.00 97.69 105 HIS A N 1
ATOM 788 C CA . HIS A 1 105 ? -1.712 6.678 -10.127 1.00 97.69 105 HIS A CA 1
ATOM 789 C C . HIS A 1 105 ? -2.775 5.564 -10.148 1.00 97.69 105 HIS A C 1
ATOM 791 O O . HIS A 1 105 ? -3.291 5.180 -11.203 1.00 97.69 105 HIS A O 1
ATOM 797 N N . LEU A 1 106 ? -3.085 5.017 -8.976 1.00 98.56 106 LEU A N 1
ATOM 798 C CA . LEU A 1 106 ? -4.169 4.056 -8.806 1.00 98.56 106 LEU A CA 1
ATOM 799 C C . LEU A 1 106 ? -5.457 4.765 -8.385 1.00 98.56 106 LEU A C 1
ATOM 801 O O . LEU A 1 106 ? -5.431 5.809 -7.734 1.00 98.56 106 LEU A O 1
ATOM 805 N N . SER A 1 107 ? -6.604 4.184 -8.724 1.00 98.50 107 SER A N 1
ATOM 806 C CA . SER A 1 107 ? -7.872 4.603 -8.126 1.00 98.50 107 SER A CA 1
ATOM 807 C C . SER A 1 107 ? -7.890 4.288 -6.618 1.00 98.50 107 SER A C 1
ATOM 809 O O . SER A 1 107 ? -7.164 3.396 -6.168 1.00 98.50 107 SER A O 1
ATOM 811 N N . PRO A 1 108 ? -8.740 4.950 -5.806 1.00 98.25 108 PRO A N 1
ATOM 812 C CA . PRO A 1 108 ? -8.860 4.630 -4.381 1.00 98.25 108 PRO A CA 1
ATOM 813 C C . PRO A 1 108 ? -9.204 3.161 -4.099 1.00 98.25 108 PRO A C 1
ATOM 815 O O . PRO A 1 108 ? -8.735 2.607 -3.109 1.00 98.25 108 PRO A O 1
ATOM 818 N N . ALA A 1 109 ? -9.999 2.529 -4.970 1.00 98.19 109 ALA A N 1
ATOM 819 C CA . ALA A 1 109 ? -10.367 1.123 -4.843 1.00 98.19 109 ALA A CA 1
ATOM 820 C C . ALA A 1 109 ? -9.161 0.199 -5.067 1.00 98.19 109 ALA A C 1
ATOM 822 O O . ALA A 1 109 ? -8.886 -0.651 -4.225 1.00 98.19 109 ALA A O 1
ATOM 823 N N . GLU A 1 110 ? -8.405 0.410 -6.148 1.00 98.56 110 GLU A N 1
ATOM 824 C CA . GLU A 1 110 ? -7.178 -0.347 -6.429 1.00 98.56 110 GLU A CA 1
ATOM 825 C C . GLU A 1 110 ? -6.141 -0.140 -5.320 1.00 98.56 110 GLU A C 1
ATOM 827 O O . GLU A 1 110 ? -5.602 -1.098 -4.777 1.00 98.56 110 GLU A O 1
ATOM 832 N N . ALA A 1 111 ? -5.898 1.110 -4.920 1.00 98.62 111 ALA A N 1
ATOM 833 C CA . ALA A 1 111 ? -4.953 1.430 -3.856 1.00 98.62 111 ALA A CA 1
ATOM 834 C C . ALA A 1 111 ? -5.313 0.754 -2.522 1.00 98.62 111 ALA A C 1
ATOM 836 O O . ALA A 1 111 ? -4.429 0.229 -1.841 1.00 98.62 111 ALA A O 1
ATOM 837 N N . TYR A 1 112 ? -6.600 0.746 -2.153 1.00 98.25 112 TYR A N 1
ATOM 838 C CA . TYR A 1 112 ? -7.073 0.047 -0.959 1.00 98.25 112 TYR A CA 1
ATOM 839 C C . TYR A 1 112 ? -6.912 -1.471 -1.086 1.00 98.25 112 TYR A C 1
ATOM 841 O O . TYR A 1 112 ? -6.503 -2.125 -0.124 1.00 98.25 112 TYR A O 1
ATOM 849 N N . ASP A 1 113 ? -7.204 -2.040 -2.256 1.00 98.19 113 ASP A N 1
ATOM 850 C CA . ASP A 1 113 ? -7.059 -3.475 -2.488 1.00 98.19 113 ASP A CA 1
ATOM 851 C C . ASP A 1 113 ? -5.615 -3.940 -2.253 1.00 98.19 113 ASP A C 1
ATOM 853 O O . ASP A 1 113 ? -5.383 -4.889 -1.502 1.00 98.19 113 ASP A O 1
ATOM 857 N N . LEU A 1 114 ? -4.628 -3.190 -2.759 1.00 98.75 114 LEU A N 1
ATOM 858 C CA . LEU A 1 114 ? -3.206 -3.505 -2.588 1.00 98.75 114 LEU A CA 1
ATOM 859 C C . LEU A 1 114 ? -2.776 -3.547 -1.111 1.00 98.75 114 LEU A C 1
ATOM 861 O O . LEU A 1 114 ? -1.969 -4.398 -0.736 1.00 98.75 114 LEU A O 1
ATOM 865 N N . VAL A 1 115 ? -3.310 -2.674 -0.252 1.00 98.38 115 VAL A N 1
ATOM 866 C CA . VAL A 1 115 ? -2.995 -2.667 1.194 1.00 98.38 115 VAL A CA 1
ATOM 867 C C . VAL A 1 115 ? -3.886 -3.606 2.021 1.00 98.38 115 VAL A C 1
ATOM 869 O O . VAL A 1 115 ? -3.678 -3.744 3.226 1.00 98.38 115 VAL A O 1
ATOM 872 N N . SER A 1 116 ? -4.877 -4.254 1.396 1.00 97.38 116 SER A N 1
ATOM 873 C CA . SER A 1 116 ? -5.826 -5.170 2.039 1.00 97.38 116 SER A CA 1
ATOM 874 C C . SER A 1 116 ? -5.745 -6.582 1.441 1.00 97.38 116 SER A C 1
ATOM 876 O O . SER A 1 116 ? -4.894 -7.371 1.865 1.00 97.38 116 SER A O 1
ATOM 878 N N . HIS A 1 117 ? -6.593 -6.936 0.469 1.00 96.94 117 HIS A N 1
ATOM 879 C CA . HIS A 1 117 ? -6.600 -8.271 -0.143 1.00 96.94 117 HIS A CA 1
ATOM 880 C C . HIS A 1 117 ? -5.284 -8.579 -0.858 1.00 96.94 117 HIS A C 1
ATOM 882 O O . HIS A 1 117 ? -4.749 -9.675 -0.689 1.00 96.94 117 HIS A O 1
ATOM 888 N N . GLY A 1 118 ? -4.719 -7.609 -1.579 1.00 98.19 118 GLY A N 1
ATOM 889 C CA . GLY A 1 118 ? -3.417 -7.715 -2.229 1.00 98.19 118 GLY A CA 1
ATOM 890 C C . GLY A 1 118 ? -2.303 -8.052 -1.238 1.00 98.19 118 GLY A C 1
ATOM 891 O O . GLY A 1 118 ? -1.564 -9.018 -1.438 1.00 98.19 118 GLY A O 1
ATOM 892 N N . ALA A 1 119 ? -2.242 -7.345 -0.104 1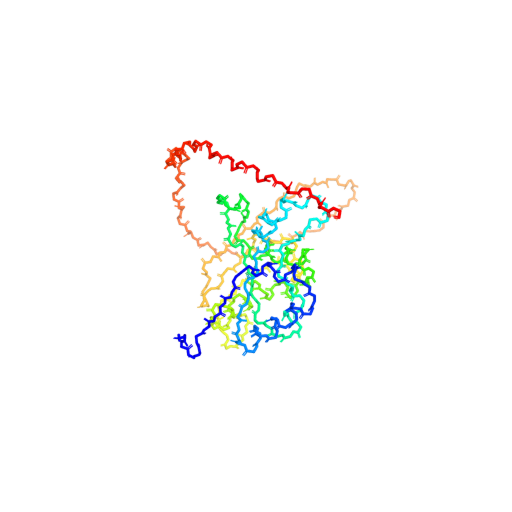.00 98.19 119 ALA A N 1
ATOM 893 C CA . ALA A 1 119 ? -1.298 -7.629 0.976 1.00 98.19 119 ALA A CA 1
ATOM 894 C C . ALA A 1 119 ? -1.464 -9.058 1.534 1.00 98.19 119 ALA A C 1
ATOM 896 O O . ALA A 1 119 ? -0.479 -9.783 1.682 1.00 98.19 119 ALA A O 1
ATOM 897 N N . ARG A 1 120 ? -2.701 -9.515 1.788 1.00 96.75 120 ARG A N 1
ATOM 898 C CA . ARG A 1 120 ? -2.961 -10.905 2.224 1.00 96.75 120 ARG A CA 1
ATOM 899 C C . ARG A 1 120 ? -2.535 -11.925 1.169 1.00 96.75 120 ARG A C 1
ATOM 901 O O . ARG A 1 120 ? -1.912 -12.928 1.515 1.00 96.75 120 ARG A O 1
ATOM 908 N N . SER A 1 121 ? -2.815 -11.642 -0.100 1.00 96.50 121 SER A N 1
ATOM 909 C CA . SER A 1 121 ? -2.485 -12.495 -1.242 1.00 96.50 121 SER A CA 1
ATOM 910 C C . SER A 1 121 ? -0.976 -12.698 -1.389 1.00 96.50 121 SER A C 1
ATOM 912 O O . SER A 1 121 ? -0.509 -13.836 -1.480 1.00 96.50 121 SER A O 1
ATOM 914 N N . VAL A 1 122 ? -0.175 -11.628 -1.323 1.00 97.69 122 VAL A N 1
ATOM 915 C CA . VAL A 1 122 ? 1.295 -11.744 -1.398 1.00 97.69 122 VAL A CA 1
ATOM 916 C C . VAL A 1 122 ? 1.913 -12.382 -0.148 1.00 97.69 122 VAL A C 1
ATOM 918 O O . VAL A 1 122 ? 3.020 -12.910 -0.218 1.00 97.69 122 VAL A O 1
ATOM 921 N N . MET A 1 123 ? 1.199 -12.408 0.979 1.00 96.44 123 MET A N 1
ATOM 922 C CA . MET A 1 123 ? 1.601 -13.152 2.179 1.00 96.44 123 MET A CA 1
ATOM 923 C C . MET A 1 123 ? 1.130 -14.618 2.182 1.00 96.44 123 MET A C 1
ATOM 925 O O . MET A 1 123 ? 1.550 -15.385 3.045 1.00 96.44 123 MET A O 1
ATOM 929 N N . GLY A 1 124 ? 0.275 -15.032 1.238 1.00 94.69 124 GLY A N 1
ATOM 930 C CA . GLY A 1 124 ? -0.315 -16.376 1.220 1.00 94.69 124 GLY A CA 1
ATOM 931 C C . GLY A 1 124 ? -1.338 -16.613 2.336 1.00 94.69 124 GLY A C 1
ATOM 932 O O . GLY A 1 124 ? -1.525 -17.747 2.771 1.00 94.69 124 GLY A O 1
ATOM 933 N N . LEU A 1 125 ? -1.970 -15.549 2.836 1.00 94.94 125 LEU A N 1
ATOM 934 C CA . LEU A 1 125 ? -2.992 -15.633 3.877 1.00 94.94 125 LEU A CA 1
ATOM 935 C C . LEU A 1 125 ? -4.375 -15.875 3.269 1.00 94.94 125 LEU A C 1
ATOM 937 O O . LEU A 1 125 ? -4.685 -15.393 2.181 1.00 94.94 125 LEU A O 1
ATOM 941 N N . ALA A 1 126 ? -5.235 -16.568 4.018 1.00 93.25 126 ALA A N 1
ATOM 942 C CA . ALA A 1 126 ? -6.626 -16.773 3.627 1.00 93.25 126 ALA A CA 1
ATOM 943 C C . ALA A 1 126 ? -7.377 -15.432 3.467 1.00 93.25 126 ALA A C 1
ATOM 945 O O . ALA A 1 126 ? -7.073 -14.473 4.201 1.00 93.25 126 ALA A O 1
ATOM 946 N N . PRO A 1 127 ? -8.380 -15.368 2.566 1.00 93.12 127 PRO A N 1
ATOM 947 C CA . PRO A 1 127 ? -9.250 -14.207 2.426 1.00 93.12 127 PRO A CA 1
ATOM 948 C C . PRO A 1 127 ? -9.896 -13.812 3.755 1.00 93.12 127 PRO A C 1
ATOM 950 O O . PRO A 1 127 ? -10.285 -14.660 4.564 1.00 93.12 127 PRO A O 1
ATOM 953 N N . ALA A 1 128 ? -10.022 -12.509 3.971 1.00 96.38 128 ALA A N 1
ATOM 954 C CA . ALA A 1 128 ? -10.706 -11.947 5.122 1.00 96.38 128 ALA A CA 1
ATOM 955 C C . ALA A 1 128 ? -11.500 -10.714 4.717 1.00 96.38 128 ALA A C 1
ATOM 957 O O . ALA A 1 128 ? -11.175 -10.070 3.723 1.00 96.38 128 ALA A O 1
ATOM 958 N N . GLY A 1 129 ? -12.519 -10.394 5.502 1.00 95.19 129 GLY A N 1
ATOM 959 C CA . GLY A 1 129 ? -13.351 -9.226 5.274 1.00 95.19 129 GLY A CA 1
ATOM 960 C C . GLY A 1 129 ? -14.761 -9.415 5.809 1.00 95.19 129 GLY A C 1
ATOM 961 O O . GLY A 1 129 ? -15.111 -10.461 6.356 1.00 95.19 129 GLY A O 1
ATOM 962 N N . ALA A 1 130 ? -15.589 -8.394 5.612 1.00 92.81 130 ALA A N 1
ATOM 963 C CA . ALA A 1 130 ? -17.016 -8.430 5.921 1.00 92.81 130 ALA A CA 1
ATOM 964 C C . ALA A 1 130 ? -17.809 -9.154 4.811 1.00 92.81 130 ALA A C 1
ATOM 966 O O . ALA A 1 130 ? -18.755 -8.609 4.249 1.00 92.81 130 ALA A O 1
ATOM 967 N N . VAL A 1 131 ? -17.387 -10.374 4.468 1.00 92.25 131 VAL A N 1
ATOM 968 C CA . VAL A 1 131 ? -17.995 -11.217 3.428 1.00 92.25 131 VAL A CA 1
ATOM 969 C C . VAL A 1 131 ? -18.330 -12.582 4.039 1.00 92.25 131 VAL A C 1
ATOM 971 O O . VAL A 1 131 ? -17.455 -13.178 4.675 1.00 92.25 131 VAL A O 1
ATOM 974 N N . PRO A 1 132 ? -19.560 -13.105 3.874 1.00 93.06 132 PRO A N 1
ATOM 975 C CA . PRO A 1 132 ? -19.916 -14.433 4.371 1.00 93.06 132 PRO A CA 1
ATOM 976 C C . PRO A 1 132 ? -18.934 -15.516 3.899 1.00 93.06 132 PRO A C 1
ATOM 978 O O . PRO A 1 132 ? -18.580 -15.578 2.726 1.00 93.06 132 PRO A O 1
ATOM 981 N N . GLY A 1 133 ? -18.486 -16.366 4.826 1.00 91.75 133 GLY A N 1
ATOM 982 C CA . GLY A 1 133 ? -17.514 -17.436 4.564 1.00 91.75 133 GLY A CA 1
ATOM 983 C C . GLY A 1 133 ? -16.040 -17.016 4.645 1.00 91.75 133 GLY A C 1
ATOM 984 O O . GLY A 1 133 ? -15.181 -17.887 4.772 1.00 91.75 133 GLY A O 1
ATOM 985 N N . ALA A 1 134 ? -15.726 -15.717 4.633 1.00 93.94 134 ALA A N 1
ATOM 986 C CA . ALA A 1 134 ? -14.362 -15.231 4.836 1.00 93.94 134 ALA A CA 1
ATOM 987 C C . ALA A 1 134 ? -13.980 -15.201 6.326 1.00 93.94 134 ALA A C 1
ATOM 989 O O . ALA A 1 134 ? -14.834 -15.198 7.218 1.00 93.94 134 ALA A O 1
AT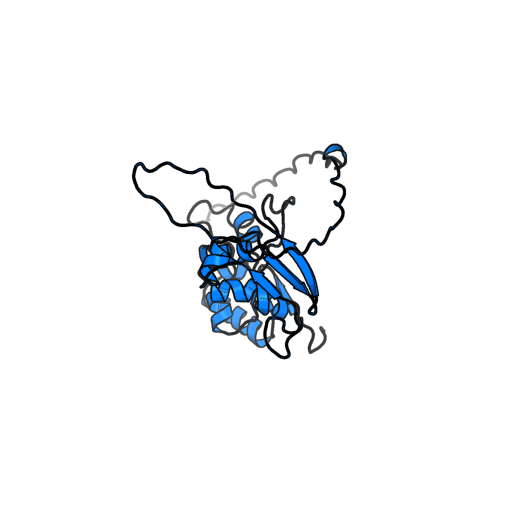OM 990 N N . GLN A 1 135 ? -12.677 -15.122 6.615 1.00 95.81 135 GLN A N 1
ATOM 991 C CA . GLN A 1 135 ? -12.231 -14.851 7.979 1.00 95.81 135 GLN A CA 1
ATOM 992 C C . GLN A 1 135 ? -12.709 -13.454 8.407 1.00 95.81 135 GLN A C 1
ATOM 994 O O . GLN A 1 135 ? -12.510 -12.471 7.692 1.00 95.81 135 GLN A O 1
ATOM 999 N N . ALA A 1 136 ? -13.308 -13.357 9.594 1.00 96.81 136 ALA A N 1
ATOM 1000 C CA . ALA A 1 136 ? -13.805 -12.101 10.153 1.00 96.81 136 ALA A CA 1
ATOM 1001 C C . ALA A 1 136 ? -12.663 -11.228 10.717 1.00 96.81 136 ALA A C 1
ATOM 1003 O O . ALA A 1 136 ? -12.627 -10.939 11.915 1.00 96.81 136 ALA A O 1
ATOM 1004 N N . ASP A 1 137 ? -11.723 -10.843 9.847 1.00 97.19 137 ASP A N 1
ATOM 1005 C CA . ASP A 1 137 ? -10.745 -9.782 10.090 1.00 97.19 137 ASP A CA 1
ATOM 1006 C C . ASP A 1 137 ? -11.088 -8.580 9.210 1.00 97.19 137 ASP A C 1
ATOM 1008 O O . ASP A 1 137 ? -10.975 -8.658 7.986 1.00 97.19 137 ASP A O 1
ATOM 1012 N N . PHE A 1 138 ? -11.502 -7.472 9.814 1.00 96.12 138 PHE A N 1
ATOM 1013 C CA . PHE A 1 138 ? -11.788 -6.237 9.087 1.00 96.12 138 PHE A CA 1
ATOM 1014 C C . PHE A 1 138 ? -11.809 -5.029 10.025 1.00 96.12 138 PHE A C 1
ATOM 1016 O O . PHE A 1 138 ? -11.835 -5.152 11.252 1.00 96.12 138 PHE A O 1
ATOM 1023 N N . LEU A 1 139 ? -11.787 -3.843 9.420 1.00 95.69 139 LEU A N 1
ATOM 1024 C CA . LEU A 1 139 ? -11.893 -2.561 10.104 1.00 95.69 139 LEU A CA 1
ATOM 1025 C C . LEU A 1 139 ? -13.277 -1.966 9.853 1.00 95.69 139 LEU A C 1
ATOM 1027 O O . LEU A 1 139 ? -13.722 -1.916 8.709 1.00 95.69 139 LEU A O 1
ATOM 1031 N N . ALA A 1 140 ? -13.924 -1.458 10.900 1.00 96.31 140 ALA A N 1
ATOM 1032 C CA . ALA A 1 140 ? -15.041 -0.535 10.746 1.00 96.31 140 ALA A CA 1
ATOM 1033 C C . ALA A 1 140 ? -14.495 0.895 10.825 1.00 96.31 140 ALA A C 1
ATOM 1035 O O . ALA A 1 140 ? -13.871 1.266 11.823 1.00 96.31 140 ALA A O 1
ATOM 1036 N N . ILE A 1 141 ? -14.705 1.679 9.769 1.00 96.31 141 ILE A N 1
ATOM 1037 C CA . ILE A 1 141 ? -14.188 3.044 9.631 1.00 96.31 141 ILE A CA 1
ATOM 1038 C C . ILE A 1 141 ? -15.369 3.976 9.377 1.00 96.31 141 ILE A C 1
ATOM 1040 O O . ILE A 1 141 ? -16.186 3.715 8.495 1.00 96.31 141 ILE A O 1
ATOM 1044 N N . ARG A 1 142 ? -15.462 5.067 10.142 1.00 94.69 142 ARG A N 1
ATOM 1045 C CA . ARG A 1 142 ? -16.472 6.105 9.916 1.00 94.69 142 ARG A CA 1
ATOM 1046 C C . ARG A 1 142 ? -16.054 6.980 8.733 1.00 94.69 142 ARG A C 1
ATOM 1048 O O . ARG A 1 142 ? -15.313 7.939 8.914 1.00 94.69 142 ARG A O 1
ATOM 1055 N N . ALA A 1 143 ? -16.526 6.632 7.543 1.00 95.94 143 ALA A N 1
ATOM 1056 C CA . ALA A 1 143 ? -16.319 7.384 6.308 1.00 95.94 143 ALA A CA 1
ATOM 1057 C C . ALA A 1 143 ? -17.501 7.160 5.355 1.00 95.94 143 ALA A C 1
ATOM 1059 O O . ALA A 1 143 ? -18.185 6.139 5.444 1.00 95.94 143 ALA A O 1
ATOM 1060 N N . ALA A 1 144 ? -17.739 8.094 4.436 1.00 96.81 144 ALA A N 1
ATOM 1061 C CA . ALA A 1 144 ? -18.821 7.987 3.457 1.00 96.81 144 ALA A CA 1
ATOM 1062 C C . ALA A 1 144 ? -18.532 6.947 2.359 1.00 96.81 144 ALA A C 1
ATOM 1064 O O . ALA A 1 144 ? -19.451 6.344 1.810 1.00 96.81 144 ALA A O 1
ATOM 1065 N N . ASN A 1 145 ? -17.259 6.759 2.009 1.00 96.06 145 ASN A N 1
ATOM 1066 C CA . ASN A 1 145 ? -16.786 5.809 1.001 1.00 96.06 145 ASN A CA 1
ATOM 1067 C C . ASN A 1 145 ? -15.264 5.597 1.136 1.00 96.06 145 ASN A C 1
ATOM 1069 O O . ASN A 1 145 ? -14.615 6.216 1.979 1.00 96.06 145 ASN A O 1
ATOM 1073 N N . LEU A 1 146 ? -14.680 4.729 0.299 1.00 95.56 146 LEU A N 1
ATOM 1074 C CA . LEU A 1 146 ? -13.238 4.445 0.323 1.00 95.56 146 LEU A CA 1
ATOM 1075 C C . LEU A 1 146 ? -12.367 5.669 0.019 1.00 95.56 146 LEU A C 1
ATOM 1077 O O . LEU A 1 146 ? -11.301 5.800 0.610 1.00 95.56 146 LEU A O 1
ATOM 1081 N N . ALA A 1 147 ? -12.795 6.564 -0.875 1.00 97.00 147 ALA A N 1
ATOM 1082 C CA . ALA A 1 147 ? -12.022 7.766 -1.181 1.00 97.00 147 ALA A CA 1
ATOM 1083 C C . ALA A 1 147 ? -11.959 8.702 0.035 1.00 97.00 147 ALA A C 1
ATOM 1085 O O . ALA A 1 147 ? -10.875 9.151 0.400 1.00 97.00 147 ALA A O 1
ATOM 1086 N N . ASP A 1 148 ? -13.094 8.917 0.705 1.00 97.94 148 ASP A N 1
ATOM 1087 C CA . ASP A 1 148 ? -13.174 9.669 1.960 1.00 97.94 148 ASP A CA 1
ATOM 1088 C C . ASP A 1 148 ? -12.338 9.010 3.070 1.00 97.94 148 ASP A C 1
ATOM 1090 O O . ASP A 1 148 ? -11.537 9.678 3.723 1.00 97.94 148 ASP A O 1
ATOM 1094 N N . ALA A 1 149 ? -12.431 7.685 3.231 1.00 97.31 149 ALA A N 1
ATOM 1095 C CA . ALA A 1 149 ? -11.620 6.949 4.199 1.00 97.31 149 ALA A CA 1
ATOM 1096 C C . ALA A 1 149 ? -10.116 7.122 3.932 1.00 97.31 149 ALA A C 1
ATOM 1098 O O . ALA A 1 149 ? -9.373 7.458 4.850 1.00 97.31 149 ALA A O 1
ATOM 1099 N N . THR A 1 150 ? -9.665 6.932 2.689 1.00 97.00 150 THR A N 1
ATOM 1100 C CA . THR A 1 150 ? -8.252 7.074 2.302 1.00 97.00 150 THR A CA 1
ATOM 1101 C C . THR A 1 150 ? -7.754 8.510 2.470 1.00 97.00 150 THR A C 1
ATOM 1103 O O . THR A 1 150 ? -6.636 8.709 2.941 1.00 97.00 150 THR A O 1
ATOM 1106 N N . ALA A 1 151 ? -8.569 9.512 2.127 1.00 96.44 151 ALA A N 1
ATOM 1107 C CA . ALA A 1 151 ? -8.190 10.920 2.232 1.00 96.44 151 ALA A CA 1
ATOM 1108 C C . ALA A 1 151 ? -8.125 11.407 3.687 1.00 96.44 151 ALA A C 1
ATOM 1110 O O . ALA A 1 151 ? -7.158 12.058 4.081 1.00 96.44 151 ALA A O 1
ATOM 1111 N N . SER A 1 152 ? -9.144 11.094 4.491 1.00 95.44 152 SER A N 1
ATOM 1112 C CA . SER A 1 152 ? -9.247 11.574 5.874 1.00 95.44 152 SER A CA 1
ATOM 1113 C C . SER A 1 152 ? -8.479 10.706 6.872 1.00 95.44 152 SER A C 1
ATOM 1115 O O . SER A 1 152 ? -8.091 11.198 7.934 1.00 95.44 152 SER A O 1
ATOM 1117 N N . ALA A 1 153 ? -8.245 9.430 6.538 1.00 95.56 153 ALA A N 1
ATOM 1118 C CA . ALA A 1 153 ? -7.588 8.424 7.369 1.00 95.56 153 ALA A CA 1
ATOM 1119 C C . ALA A 1 153 ? -7.984 8.541 8.856 1.00 95.56 153 ALA A C 1
ATOM 1121 O O . ALA A 1 153 ? -7.114 8.694 9.723 1.00 95.56 153 ALA A O 1
ATOM 1122 N N . PRO A 1 154 ? -9.290 8.491 9.180 1.00 95.19 154 PRO A N 1
ATOM 1123 C CA . PRO A 1 154 ? -9.788 8.935 10.472 1.00 95.19 154 PRO A CA 1
ATOM 1124 C C . PRO A 1 154 ? -9.328 7.975 11.569 1.00 95.19 154 PRO A C 1
ATOM 1126 O O . PRO A 1 154 ? -9.261 6.767 11.351 1.00 95.19 154 PRO A O 1
ATOM 1129 N N . ALA A 1 155 ? -9.001 8.491 12.753 1.00 92.62 155 ALA A N 1
ATOM 1130 C CA . ALA A 1 155 ? -8.524 7.660 13.863 1.00 92.62 155 ALA A CA 1
ATOM 1131 C C . ALA A 1 155 ? -9.642 6.827 14.520 1.00 92.62 155 ALA A C 1
ATOM 1133 O O . ALA A 1 155 ? -9.356 5.816 15.152 1.00 92.62 155 ALA A O 1
ATOM 1134 N N . GLU A 1 156 ? -10.909 7.227 14.366 1.00 94.88 156 GLU A N 1
ATOM 1135 C CA . GLU A 1 156 ? -12.071 6.538 14.940 1.00 94.88 156 GLU A CA 1
ATOM 1136 C C . GLU A 1 156 ? -12.375 5.226 14.194 1.00 94.88 156 GLU A C 1
ATOM 1138 O O . GLU A 1 156 ? -13.145 5.178 13.232 1.00 94.88 156 GLU A O 1
ATOM 1143 N N . ARG A 1 157 ? -11.709 4.146 14.613 1.00 96.25 157 ARG A N 1
ATOM 1144 C CA . ARG A 1 157 ? -11.806 2.821 13.987 1.00 96.25 157 ARG A CA 1
ATOM 1145 C C . ARG A 1 157 ? -12.129 1.749 15.012 1.00 96.25 157 ARG A C 1
ATOM 1147 O O . ARG A 1 157 ? -11.725 1.839 16.172 1.00 96.25 157 ARG A O 1
ATOM 1154 N N . ILE A 1 158 ? -12.807 0.703 14.553 1.00 97.94 158 ILE A N 1
ATOM 1155 C CA . ILE A 1 158 ? -12.993 -0.547 15.295 1.00 97.94 158 ILE A CA 1
ATOM 1156 C C . ILE A 1 158 ? -12.245 -1.641 14.543 1.00 97.94 158 ILE A C 1
ATOM 1158 O O . ILE A 1 158 ? -12.417 -1.795 13.335 1.00 97.94 158 ILE A O 1
ATOM 1162 N N . VAL A 1 159 ? -11.420 -2.398 15.259 1.00 97.69 159 VAL A N 1
ATOM 1163 C CA . VAL A 1 159 ? -10.652 -3.520 14.721 1.00 97.69 159 VAL A CA 1
ATOM 1164 C C . VAL A 1 159 ? -11.319 -4.815 15.144 1.00 97.69 159 VAL A C 1
ATOM 1166 O O . VAL A 1 159 ? -11.417 -5.105 16.339 1.00 97.69 159 VAL A O 1
ATOM 1169 N N . ILE A 1 160 ? -11.754 -5.601 14.162 1.00 98.31 160 ILE A N 1
ATOM 1170 C CA . ILE A 1 160 ? -12.300 -6.935 14.363 1.00 98.31 160 ILE A CA 1
ATOM 1171 C C . ILE A 1 160 ? -11.250 -7.934 13.883 1.00 98.31 160 ILE A C 1
ATOM 1173 O O . ILE A 1 160 ? -10.782 -7.844 12.750 1.00 98.31 160 ILE A O 1
ATOM 1177 N N . HIS A 1 161 ? -10.872 -8.879 14.741 1.00 97.56 161 HIS A N 1
ATOM 1178 C CA . HIS A 1 161 ? -9.977 -9.983 14.407 1.00 97.56 161 HIS A CA 1
ATOM 1179 C C . HIS A 1 161 ? -10.621 -11.299 14.830 1.00 97.56 161 HIS A C 1
ATOM 1181 O O . HIS A 1 161 ? -11.011 -11.459 15.991 1.00 97.56 161 HIS A O 1
ATOM 1187 N N . ARG A 1 162 ? -10.758 -12.238 13.888 1.00 96.31 162 ARG A N 1
ATOM 1188 C CA . ARG A 1 162 ? -11.436 -13.531 14.088 1.00 96.31 162 ARG A CA 1
ATOM 1189 C C . ARG A 1 162 ? -12.809 -13.380 14.763 1.00 96.31 162 ARG A C 1
ATOM 1191 O O . ARG A 1 162 ? -13.153 -14.136 15.669 1.00 96.31 162 ARG A O 1
ATOM 1198 N N . GLY A 1 163 ? -13.573 -12.371 14.345 1.00 96.81 163 GLY A N 1
ATOM 1199 C CA . GLY A 1 163 ? -14.924 -12.101 14.847 1.00 96.81 163 GLY A CA 1
ATOM 1200 C C . GLY A 1 163 ? -14.991 -11.437 16.225 1.00 96.81 163 GLY A C 1
ATOM 1201 O O . GLY A 1 163 ? -16.081 -11.291 16.771 1.00 96.81 163 GLY A O 1
ATOM 1202 N N . ARG A 1 164 ? -13.859 -11.017 16.803 1.00 97.94 164 ARG A N 1
ATOM 1203 C CA . ARG A 1 164 ? -13.806 -10.318 18.095 1.00 97.94 164 ARG A CA 1
ATOM 1204 C C . ARG A 1 164 ? -13.314 -8.891 17.906 1.00 97.94 164 ARG A C 1
ATOM 1206 O O . ARG A 1 164 ? -12.335 -8.674 17.198 1.00 97.94 164 ARG A O 1
ATOM 1213 N N . VAL A 1 165 ? -13.945 -7.932 18.580 1.00 98.31 165 VAL A N 1
ATOM 1214 C CA . VAL A 1 165 ? -13.401 -6.572 18.684 1.00 98.31 165 VAL A CA 1
ATOM 1215 C C . VAL A 1 165 ? -12.128 -6.632 19.527 1.00 98.31 165 VAL A C 1
ATOM 1217 O O . VAL A 1 165 ? -12.176 -7.043 20.684 1.00 98.31 165 VAL A O 1
ATOM 1220 N N . VAL A 1 166 ? -10.992 -6.258 18.938 1.00 98.25 166 VAL A N 1
ATOM 1221 C CA . VAL A 1 166 ? -9.674 -6.268 19.604 1.00 98.25 166 VAL A CA 1
ATOM 1222 C C . VAL A 1 166 ? -9.138 -4.869 19.891 1.00 98.25 166 VAL A C 1
ATOM 1224 O O . VAL A 1 166 ? -8.285 -4.711 20.758 1.00 98.25 166 VAL A O 1
ATOM 1227 N N . ALA A 1 167 ? -9.651 -3.852 19.197 1.00 97.69 167 ALA A N 1
ATOM 1228 C CA . ALA A 1 167 ? -9.377 -2.449 19.480 1.00 97.69 167 ALA A CA 1
ATOM 1229 C C . ALA A 1 167 ? -10.547 -1.576 19.013 1.00 97.69 167 ALA A C 1
ATOM 1231 O O . ALA A 1 167 ? -11.216 -1.893 18.029 1.00 97.69 167 ALA A O 1
ATOM 1232 N N . ALA A 1 168 ? -10.774 -0.467 19.709 1.00 97.12 168 ALA A N 1
ATOM 1233 C CA . ALA A 1 168 ? -11.727 0.563 19.323 1.00 97.12 168 ALA A CA 1
ATOM 1234 C C . ALA A 1 168 ? -11.179 1.931 19.737 1.00 97.12 168 ALA A C 1
ATOM 1236 O O . ALA A 1 168 ? -10.611 2.072 20.822 1.00 97.12 168 ALA A O 1
ATOM 1237 N N . THR A 1 169 ? -11.346 2.934 18.882 1.00 96.19 169 THR A N 1
ATOM 1238 C CA . THR A 1 169 ? -10.901 4.306 19.144 1.00 96.19 169 THR A CA 1
ATOM 1239 C C . THR A 1 169 ? -12.082 5.262 19.058 1.00 96.19 169 THR A C 1
ATOM 1241 O O . THR A 1 169 ? -12.782 5.302 18.048 1.00 96.19 169 THR A O 1
ATOM 1244 N N . GLU A 1 170 ? -12.282 6.052 20.112 1.00 93.56 170 GLU A N 1
ATOM 1245 C CA . GLU A 1 170 ? -13.286 7.116 20.173 1.00 93.56 170 GLU A CA 1
ATOM 1246 C C . GLU A 1 170 ? -12.610 8.479 19.983 1.00 93.56 170 GLU A C 1
ATOM 1248 O O . GLU A 1 170 ? -11.569 8.755 20.581 1.00 93.56 170 GLU A O 1
ATOM 1253 N N . VAL A 1 171 ? -13.201 9.340 19.151 1.00 93.50 171 VAL A N 1
ATOM 1254 C CA . VAL A 1 171 ? -12.698 10.693 18.888 1.00 93.50 171 VAL A CA 1
ATOM 1255 C C . VAL A 1 171 ? -13.779 11.709 19.240 1.00 93.50 171 VAL A C 1
ATOM 1257 O O . VAL A 1 171 ? -14.827 11.766 18.601 1.00 93.50 171 VAL A O 1
ATOM 1260 N N . ARG A 1 172 ? -13.505 12.563 20.232 1.00 92.56 172 ARG A N 1
ATOM 1261 C CA . ARG A 1 172 ? -14.369 13.697 20.584 1.00 92.56 172 ARG A CA 1
ATOM 1262 C C . ARG A 1 172 ? -13.866 14.963 19.900 1.00 92.56 172 ARG A C 1
ATOM 1264 O O . ARG A 1 172 ? -12.764 15.423 20.184 1.00 92.56 172 ARG A O 1
ATOM 1271 N N . ARG A 1 173 ? -14.692 15.552 19.033 1.00 88.31 173 ARG A N 1
ATOM 1272 C CA . ARG A 1 173 ? -14.422 16.845 18.389 1.00 88.31 173 ARG A CA 1
ATOM 1273 C C . ARG A 1 173 ? -15.281 17.917 19.052 1.00 88.31 173 ARG A C 1
ATOM 1275 O O . ARG A 1 173 ? -16.501 17.794 19.079 1.00 88.31 173 ARG A O 1
ATOM 1282 N N . VAL A 1 174 ? -14.644 18.945 19.607 1.00 91.75 174 VAL A N 1
ATOM 1283 C CA . VAL A 1 174 ? -15.327 20.122 20.159 1.00 91.75 174 VAL A CA 1
ATOM 1284 C C . VAL A 1 174 ? -15.030 21.280 19.224 1.00 91.75 174 VAL A C 1
ATOM 1286 O O . VAL A 1 174 ? -13.892 21.733 19.143 1.00 91.75 174 VAL A O 1
ATOM 1289 N N . LEU A 1 175 ? -16.044 21.716 18.484 1.00 87.06 175 LEU A N 1
ATOM 1290 C CA . LEU A 1 175 ? -15.949 22.906 17.651 1.00 87.06 175 LEU A CA 1
ATOM 1291 C C . LEU A 1 175 ? -16.441 24.096 18.482 1.00 87.06 175 LEU A C 1
ATOM 1293 O O . LEU A 1 175 ? -17.522 23.998 19.069 1.00 87.06 175 LEU A O 1
ATOM 1297 N N . PRO A 1 176 ? -15.682 25.201 18.574 1.00 84.56 176 PRO A N 1
ATOM 1298 C CA . PRO A 1 176 ? -16.215 26.415 19.169 1.00 84.56 176 PRO A CA 1
ATOM 1299 C C . PRO A 1 176 ? -17.401 26.898 18.330 1.00 84.56 176 PRO A C 1
ATOM 1301 O O . PRO A 1 176 ? -17.389 26.792 17.101 1.00 84.56 176 PRO A O 1
ATOM 1304 N N . SER A 1 177 ? -18.424 27.448 18.981 1.00 76.88 177 SER A N 1
ATOM 1305 C CA . SER A 1 177 ? -19.476 28.168 18.273 1.00 76.88 177 SER A CA 1
ATOM 1306 C C . SER A 1 177 ? -18.857 29.410 17.638 1.00 76.88 177 SER A C 1
ATOM 1308 O O . SER A 1 177 ? -18.616 30.408 18.319 1.00 76.88 177 SER A O 1
ATOM 1310 N N . VAL A 1 178 ? -18.579 29.357 16.338 1.00 69.44 178 VAL A N 1
ATOM 1311 C CA . VAL A 1 178 ? -18.340 30.577 15.573 1.00 69.44 178 VAL A CA 1
ATOM 1312 C C . VAL A 1 178 ? -19.708 31.220 15.411 1.00 69.44 178 VAL A C 1
ATOM 1314 O O . VAL A 1 178 ? -20.546 30.724 14.660 1.00 69.44 178 VAL A O 1
ATOM 1317 N N . GLY A 1 179 ? -19.965 32.275 16.182 1.00 57.38 179 GLY A N 1
ATOM 1318 C CA . GLY A 1 179 ? -21.152 33.099 16.017 1.00 57.38 179 GLY A CA 1
ATOM 1319 C C . GLY A 1 179 ? -21.095 33.796 14.663 1.00 57.38 179 GLY A C 1
ATOM 1320 O O . GLY A 1 179 ? -20.654 34.935 14.571 1.00 57.38 179 GLY A O 1
ATOM 1321 N N . LEU A 1 180 ? -21.529 33.118 13.601 1.00 57.81 180 LEU A N 1
ATOM 1322 C CA . LEU A 1 180 ? -22.016 33.807 12.417 1.00 57.81 180 LEU A CA 1
ATOM 1323 C C . LEU A 1 180 ? -23.306 34.479 12.874 1.00 57.81 180 LEU A C 1
ATOM 1325 O O . LEU A 1 180 ? -24.294 33.794 13.142 1.00 57.81 180 LEU A O 1
ATOM 1329 N N . GLY A 1 181 ? -23.262 35.793 13.090 1.00 49.09 181 GLY A N 1
ATOM 1330 C CA . GLY A 1 181 ? -24.435 36.549 13.508 1.00 49.09 181 GLY A CA 1
ATOM 1331 C C . GLY A 1 181 ? -25.632 36.188 12.626 1.00 49.09 181 GLY A C 1
ATOM 1332 O O . GLY A 1 181 ? -25.612 36.451 11.429 1.00 49.09 181 GLY A O 1
ATOM 1333 N N . GLY A 1 182 ? -26.653 35.567 13.225 1.00 49.47 182 GLY A N 1
ATOM 1334 C CA . GLY A 1 182 ? -27.989 35.493 12.639 1.00 49.47 182 GLY A CA 1
ATOM 1335 C C . GLY A 1 182 ? -28.476 34.178 12.022 1.00 49.47 182 GLY A C 1
ATOM 1336 O O . GLY A 1 182 ? -29.437 34.255 11.264 1.00 49.47 182 GLY A O 1
ATOM 1337 N N . VAL A 1 183 ? -27.938 32.987 12.330 1.00 50.84 183 VAL A N 1
ATOM 1338 C CA . VAL A 1 183 ? -28.641 31.735 11.949 1.00 50.84 183 VAL A CA 1
ATOM 1339 C C . VAL A 1 183 ? -28.653 30.706 13.082 1.00 50.84 183 VAL A C 1
ATOM 1341 O O . VAL A 1 183 ? -27.621 30.170 13.482 1.00 50.84 183 VAL A O 1
ATOM 1344 N N . THR A 1 184 ? -29.842 30.426 13.616 1.00 45.50 184 THR A N 1
ATOM 1345 C CA . THR A 1 184 ? -30.099 29.389 14.622 1.00 45.50 184 THR A CA 1
ATOM 1346 C C . THR A 1 184 ? -30.017 27.997 13.984 1.00 45.50 184 THR A C 1
ATOM 1348 O O . THR A 1 184 ? -30.812 27.649 13.115 1.00 45.50 184 THR A O 1
ATOM 1351 N N . SER A 1 185 ? -29.055 27.175 14.413 1.00 48.34 185 SER A N 1
ATOM 1352 C CA . SER A 1 185 ? -28.927 25.775 13.978 1.00 48.34 185 SER A CA 1
ATOM 1353 C C . SER A 1 185 ? -29.585 24.824 14.983 1.00 48.34 185 SER A C 1
ATOM 1355 O O . SER A 1 185 ? -29.365 24.937 16.190 1.00 48.34 185 SER A O 1
ATOM 1357 N N . HIS A 1 186 ? -30.409 23.903 14.475 1.00 44.44 186 HIS A N 1
ATOM 1358 C CA . HIS A 1 186 ? -31.086 22.858 15.244 1.00 44.44 186 HIS A CA 1
ATOM 1359 C C . HIS A 1 186 ? -30.121 21.732 15.662 1.00 44.44 186 HIS A C 1
ATOM 1361 O O . HIS A 1 186 ? -29.151 21.419 14.976 1.00 44.44 186 HIS A O 1
ATOM 1367 N N . ALA A 1 187 ? -30.426 21.140 16.819 1.00 43.03 187 ALA A N 1
ATOM 1368 C CA . ALA A 1 187 ? -29.629 20.204 17.608 1.00 43.03 187 ALA A CA 1
ATOM 1369 C C . ALA A 1 187 ? -28.915 19.076 16.832 1.00 43.03 187 ALA A C 1
ATOM 1371 O O . ALA A 1 187 ? -29.525 18.330 16.067 1.00 43.03 187 ALA A O 1
ATOM 1372 N N . ALA A 1 188 ? -27.630 18.874 17.144 1.00 39.72 188 ALA A N 1
ATOM 1373 C CA . ALA A 1 188 ? -26.881 17.680 16.770 1.00 39.72 188 ALA A CA 1
ATOM 1374 C C . ALA A 1 188 ? -27.219 16.523 17.726 1.00 39.72 188 ALA A C 1
ATOM 1376 O O . ALA A 1 188 ? -26.940 16.592 18.925 1.00 39.72 188 ALA A O 1
ATOM 1377 N N . ALA A 1 189 ? -27.805 15.448 17.197 1.00 37.62 189 ALA A N 1
ATOM 1378 C CA . ALA A 1 189 ? -28.006 14.206 17.933 1.00 37.62 189 ALA A CA 1
ATOM 1379 C C . ALA A 1 189 ? -26.658 13.498 18.148 1.00 37.62 189 ALA A C 1
ATOM 1381 O O . ALA A 1 189 ? -25.985 13.098 17.197 1.00 37.62 189 ALA A O 1
ATOM 1382 N N . VAL A 1 190 ? -26.267 13.337 19.411 1.00 39.03 190 VAL A N 1
ATOM 1383 C CA . VAL A 1 190 ? -25.114 12.532 19.826 1.00 39.03 190 VAL A CA 1
ATOM 1384 C C . VAL A 1 190 ? -25.623 11.136 20.179 1.00 39.03 190 VAL A C 1
ATOM 1386 O O . VAL A 1 190 ? -26.386 10.986 21.128 1.00 39.03 190 VAL A O 1
ATOM 1389 N N . PHE A 1 191 ? -25.191 10.111 19.444 1.00 32.69 191 PHE A N 1
ATOM 1390 C CA . PHE A 1 191 ? -25.377 8.709 19.832 1.00 32.69 191 PHE A CA 1
ATOM 1391 C C . PHE A 1 191 ? -24.072 8.174 20.437 1.00 32.69 191 PHE A C 1
ATOM 1393 O O . PHE A 1 191 ? -23.123 7.931 19.687 1.00 32.69 191 PHE A O 1
ATOM 1400 N N . PRO A 1 192 ? -23.977 7.977 21.765 1.00 36.38 192 PRO A N 1
ATOM 1401 C CA . PRO A 1 192 ? -22.834 7.299 22.354 1.00 36.38 192 PRO A CA 1
ATOM 1402 C C . PRO A 1 192 ? -23.036 5.780 22.274 1.00 36.38 192 PRO A C 1
ATOM 1404 O O . PRO A 1 192 ? -23.995 5.243 22.824 1.00 36.38 192 PRO A O 1
ATOM 1407 N N . VAL A 1 193 ? -22.102 5.069 21.640 1.00 36.28 193 VAL A N 1
ATOM 1408 C CA . VAL A 1 193 ? -21.908 3.630 21.873 1.00 36.28 193 VAL A CA 1
ATOM 1409 C C . VAL A 1 193 ? -20.633 3.488 22.690 1.00 36.28 193 VAL A C 1
ATOM 1411 O O . VAL A 1 193 ? -19.538 3.769 22.210 1.00 36.28 193 VAL A O 1
ATOM 1414 N N . ARG A 1 194 ? -20.794 3.108 23.958 1.00 30.30 194 ARG A N 1
ATOM 1415 C CA . ARG A 1 194 ? -19.716 3.000 24.941 1.00 30.30 194 ARG A CA 1
ATOM 1416 C C . ARG A 1 194 ? -19.266 1.542 25.024 1.00 30.30 194 ARG A C 1
ATOM 1418 O O . ARG A 1 194 ? -19.994 0.707 25.549 1.00 30.30 194 ARG A O 1
ATOM 1425 N N . THR A 1 195 ? -18.056 1.243 24.567 1.00 36.09 195 THR A N 1
ATOM 1426 C CA . THR A 1 195 ? -17.364 -0.014 24.900 1.00 36.09 195 THR A CA 1
ATOM 1427 C C . THR A 1 195 ? -15.908 0.296 25.204 1.00 36.09 195 THR A C 1
ATOM 1429 O O . THR A 1 195 ? -15.102 0.531 24.309 1.00 36.09 195 THR A O 1
ATOM 1432 N N . THR A 1 196 ? -15.578 0.332 26.491 1.00 32.69 196 THR A N 1
ATOM 1433 C CA . THR A 1 196 ? -14.216 0.493 27.000 1.00 32.69 196 THR A CA 1
ATOM 1434 C C . THR A 1 196 ? -13.474 -0.835 26.919 1.00 32.69 196 THR A C 1
ATOM 1436 O O . THR A 1 196 ? -13.885 -1.800 27.556 1.00 32.69 196 THR A O 1
ATOM 1439 N N . THR A 1 197 ? -12.354 -0.876 26.196 1.00 38.06 197 THR A N 1
ATOM 1440 C CA . THR A 1 197 ? -11.329 -1.914 26.389 1.00 38.06 197 THR A CA 1
ATOM 1441 C C . THR A 1 197 ? -10.040 -1.209 26.787 1.00 38.06 197 THR A C 1
ATOM 1443 O O . THR A 1 197 ? -9.475 -0.454 26.001 1.00 38.06 197 THR A O 1
ATOM 1446 N N . SER A 1 198 ? -9.609 -1.390 28.033 1.00 37.25 198 SER A N 1
ATOM 1447 C CA . SER A 1 198 ? -8.346 -0.853 28.537 1.00 37.25 198 SER A CA 1
ATOM 1448 C C . SER A 1 198 ? -7.190 -1.733 28.066 1.00 37.25 198 SER A C 1
ATOM 1450 O O . SER A 1 198 ? -7.135 -2.910 28.422 1.00 37.25 198 SER A O 1
ATOM 1452 N N . GLN A 1 199 ? -6.246 -1.170 27.315 1.00 36.38 199 GLN A N 1
ATOM 1453 C CA . GLN A 1 199 ? -4.926 -1.767 27.128 1.00 36.38 199 GLN A CA 1
ATOM 1454 C C . GLN A 1 199 ? -3.940 -1.007 28.034 1.00 36.38 199 GLN A C 1
ATOM 1456 O O . GLN A 1 199 ? -3.953 0.226 28.013 1.00 36.38 199 GLN A O 1
ATOM 1461 N N . PRO A 1 200 ? -3.124 -1.679 28.867 1.00 35.78 200 PRO A N 1
ATOM 1462 C CA . PRO A 1 200 ? -2.168 -0.981 29.721 1.00 35.78 200 PRO A CA 1
ATOM 1463 C C . PRO A 1 200 ? -1.080 -0.305 28.865 1.00 35.78 200 PRO A C 1
ATOM 1465 O O . PRO A 1 200 ? -0.716 -0.834 27.808 1.00 35.78 200 PRO A O 1
ATOM 1468 N N . PRO A 1 201 ? -0.548 0.855 29.291 1.00 41.47 201 PRO A N 1
ATOM 1469 C CA . PRO A 1 201 ? 0.480 1.567 28.543 1.00 41.47 201 PRO A CA 1
ATOM 1470 C C . PRO A 1 201 ? 1.750 0.714 28.426 1.00 41.47 201 PRO A C 1
ATOM 1472 O O . PRO A 1 201 ? 2.278 0.217 29.421 1.00 41.47 201 PRO A O 1
ATOM 1475 N N . ARG A 1 202 ? 2.267 0.561 27.201 1.00 46.69 202 ARG A N 1
ATOM 1476 C CA . ARG A 1 202 ? 3.637 0.073 26.988 1.00 46.69 202 ARG A CA 1
ATOM 1477 C C . ARG A 1 202 ? 4.614 1.134 27.491 1.00 46.69 202 ARG A C 1
ATOM 1479 O O . ARG A 1 202 ? 4.455 2.312 27.182 1.00 46.69 202 ARG A O 1
ATOM 1486 N N . ALA A 1 203 ? 5.622 0.703 28.245 1.00 43.66 203 ALA A N 1
ATOM 1487 C CA . ALA A 1 203 ? 6.689 1.567 28.729 1.00 43.66 203 ALA A CA 1
ATOM 1488 C C . ALA A 1 203 ? 7.387 2.272 27.553 1.00 43.66 203 ALA A C 1
ATOM 1490 O O . ALA A 1 203 ? 7.888 1.623 26.633 1.00 43.66 203 ALA A O 1
ATOM 1491 N N . VAL A 1 204 ? 7.410 3.603 27.592 1.00 47.56 204 VAL A N 1
ATOM 1492 C CA . VAL A 1 204 ? 8.233 4.426 26.705 1.00 47.56 204 VAL A CA 1
ATOM 1493 C C . VAL A 1 204 ? 9.652 4.397 27.266 1.00 47.56 204 VAL A C 1
ATOM 1495 O O . VAL A 1 204 ? 9.884 4.844 28.388 1.00 47.56 204 VAL A O 1
ATOM 1498 N N . VAL A 1 205 ? 10.597 3.843 26.509 1.00 45.66 205 VAL A N 1
ATOM 1499 C CA . VAL A 1 205 ? 12.020 3.883 26.867 1.00 45.66 205 VAL A CA 1
ATOM 1500 C C . VAL A 1 205 ? 12.533 5.308 26.611 1.00 45.66 205 VAL A C 1
ATOM 1502 O O . VAL A 1 205 ? 12.351 5.815 25.501 1.00 45.66 205 VAL A O 1
ATOM 1505 N N . PRO A 1 206 ? 13.141 5.988 27.599 1.00 39.78 206 PRO A N 1
ATOM 1506 C CA . PRO A 1 206 ? 13.658 7.337 27.413 1.00 39.78 206 PRO A CA 1
ATOM 1507 C C . PRO A 1 206 ? 14.839 7.355 26.422 1.00 39.78 206 PRO A C 1
ATOM 1509 O O . PRO A 1 206 ? 15.613 6.396 26.356 1.00 39.78 206 PRO A O 1
ATOM 1512 N N . PRO A 1 207 ? 15.036 8.462 25.682 1.00 46.62 207 PRO A N 1
ATOM 1513 C CA . PRO A 1 207 ? 16.063 8.584 24.640 1.00 46.62 207 PRO A CA 1
ATOM 1514 C C . PRO A 1 207 ? 17.510 8.456 25.149 1.00 46.62 207 PRO A C 1
ATOM 1516 O O . PRO A 1 207 ? 18.433 8.337 24.349 1.00 46.62 207 PRO A O 1
ATOM 1519 N N . SER A 1 208 ? 17.731 8.443 26.466 1.00 44.72 208 SER A N 1
ATOM 1520 C CA . SER A 1 208 ? 19.045 8.232 27.084 1.00 44.72 208 SER A CA 1
ATOM 1521 C C . SER A 1 208 ? 19.535 6.777 27.053 1.00 44.72 208 SER A C 1
ATOM 1523 O O . SER A 1 208 ? 20.690 6.539 27.396 1.00 44.72 208 SER A O 1
ATOM 1525 N N . ALA A 1 209 ? 18.700 5.814 26.642 1.00 45.44 209 ALA A N 1
ATOM 1526 C CA . ALA A 1 209 ? 19.041 4.387 26.619 1.00 45.44 209 ALA A CA 1
ATOM 1527 C C . ALA A 1 209 ? 19.405 3.833 25.223 1.00 45.44 209 ALA A C 1
ATOM 1529 O O . ALA A 1 209 ? 19.604 2.628 25.081 1.00 45.44 209 ALA A O 1
ATOM 1530 N N . VAL A 1 210 ? 19.507 4.682 24.193 1.00 45.69 210 VAL A N 1
ATOM 1531 C CA . VAL A 1 210 ? 19.999 4.274 22.865 1.00 45.69 210 VAL A CA 1
ATOM 1532 C C . VAL A 1 210 ? 21.532 4.384 22.853 1.00 45.69 210 VAL A C 1
ATOM 1534 O O . VAL A 1 210 ? 22.050 5.484 23.060 1.00 45.69 210 VAL A O 1
ATOM 1537 N N . PRO A 1 211 ? 22.291 3.295 22.619 1.00 39.56 211 PRO A N 1
ATOM 1538 C CA . PRO A 1 211 ? 23.741 3.378 22.475 1.00 39.56 211 PRO A CA 1
ATOM 1539 C C . PRO A 1 211 ? 24.100 4.330 21.327 1.00 39.56 211 PRO A C 1
ATOM 1541 O O . PRO A 1 211 ? 23.592 4.182 20.215 1.00 39.56 211 PRO A O 1
ATOM 1544 N N . ARG A 1 212 ? 24.978 5.310 21.574 1.00 46.00 212 ARG A N 1
ATOM 1545 C CA . ARG A 1 212 ? 25.544 6.131 20.495 1.00 46.00 212 ARG A CA 1
ATOM 1546 C C . ARG A 1 212 ? 26.369 5.217 19.589 1.00 46.00 212 ARG A C 1
ATOM 1548 O O . ARG A 1 212 ? 27.309 4.581 20.062 1.00 46.00 212 ARG A O 1
ATOM 1555 N N . LEU A 1 213 ? 26.025 5.161 18.304 1.00 46.53 213 LEU A N 1
ATOM 1556 C CA . LEU A 1 213 ? 26.889 4.569 17.284 1.00 46.53 213 LEU A CA 1
ATOM 1557 C C . LEU A 1 213 ? 28.261 5.272 17.325 1.00 46.53 213 LEU A C 1
ATOM 1559 O O . LEU A 1 213 ? 28.296 6.502 17.445 1.00 46.53 213 LEU A O 1
ATOM 1563 N N . PRO A 1 214 ? 29.384 4.536 17.249 1.00 43.09 214 PRO A N 1
ATOM 1564 C CA . PRO A 1 214 ? 30.698 5.156 17.153 1.00 43.09 214 PRO A CA 1
ATOM 1565 C C . PRO A 1 214 ? 30.768 6.022 15.891 1.00 43.09 214 PRO A C 1
ATOM 1567 O O . PRO A 1 214 ? 30.222 5.663 14.847 1.00 43.09 214 PRO A O 1
ATOM 1570 N N . ALA A 1 215 ? 31.430 7.175 15.997 1.00 47.75 215 ALA A N 1
ATOM 1571 C CA . ALA A 1 215 ? 31.657 8.056 14.862 1.00 47.75 215 ALA A CA 1
ATOM 1572 C C . ALA A 1 215 ? 32.383 7.284 13.748 1.00 47.75 215 ALA A C 1
ATOM 1574 O O . ALA A 1 215 ? 33.487 6.777 13.953 1.00 47.75 215 ALA A O 1
ATOM 1575 N N . HIS A 1 216 ? 31.759 7.185 12.574 1.00 43.94 216 HIS A N 1
ATOM 1576 C CA . HIS A 1 216 ? 32.421 6.666 11.385 1.00 43.94 216 HIS A CA 1
ATOM 1577 C C . HIS A 1 216 ? 33.537 7.638 10.989 1.00 43.94 216 HIS A C 1
ATOM 1579 O O . HIS A 1 216 ? 33.274 8.795 10.660 1.00 43.94 216 HIS A O 1
ATOM 1585 N N . ALA A 1 217 ? 34.784 7.169 11.017 1.00 48.41 217 ALA A N 1
ATOM 1586 C CA . ALA A 1 217 ? 35.870 7.842 10.318 1.00 48.41 217 ALA A CA 1
ATOM 1587 C C . ALA A 1 217 ? 35.534 7.886 8.813 1.00 48.41 217 ALA A C 1
ATOM 1589 O O . ALA A 1 217 ? 35.004 6.897 8.291 1.00 48.41 217 ALA A O 1
ATOM 1590 N N . PRO A 1 218 ? 35.808 8.998 8.109 1.00 47.47 218 PRO A N 1
ATOM 1591 C CA . PRO A 1 218 ? 35.515 9.103 6.688 1.00 47.47 218 PRO A CA 1
ATOM 1592 C C . PRO A 1 218 ? 36.309 8.049 5.909 1.00 47.47 218 PRO A C 1
ATOM 1594 O O . PRO A 1 218 ? 37.535 7.974 6.002 1.00 47.47 218 PRO A O 1
ATOM 1597 N N . THR A 1 219 ? 35.603 7.227 5.140 1.00 53.09 219 THR A N 1
ATOM 1598 C CA . THR A 1 219 ? 36.193 6.310 4.164 1.00 53.09 219 THR A CA 1
ATOM 1599 C C . THR A 1 219 ? 36.890 7.128 3.069 1.00 53.09 219 THR A C 1
ATOM 1601 O O . THR A 1 219 ? 36.287 8.074 2.555 1.00 53.09 219 THR A O 1
ATOM 1604 N N . PRO A 1 220 ? 38.137 6.806 2.679 1.00 43.75 220 PRO A N 1
ATOM 1605 C CA . PRO A 1 220 ? 38.797 7.512 1.590 1.00 43.75 220 PRO A CA 1
ATOM 1606 C C . PRO A 1 220 ? 38.054 7.266 0.272 1.00 43.75 220 PRO A C 1
ATOM 1608 O O . PRO A 1 220 ? 37.749 6.130 -0.093 1.00 43.75 220 PRO A O 1
ATOM 1611 N N . VAL A 1 221 ? 37.770 8.356 -0.440 1.00 54.00 221 VAL A N 1
ATOM 1612 C CA . VAL A 1 221 ? 37.235 8.343 -1.805 1.00 54.00 221 VAL A CA 1
ATOM 1613 C C . VAL A 1 221 ? 38.264 7.657 -2.716 1.00 54.00 221 VAL A C 1
ATOM 1615 O O . VAL A 1 221 ? 39.427 8.067 -2.703 1.00 54.00 221 VAL A O 1
ATOM 1618 N N . PRO A 1 222 ? 37.899 6.633 -3.510 1.00 47.06 222 PRO A N 1
ATOM 1619 C CA . PRO A 1 222 ? 38.833 6.045 -4.462 1.00 47.06 222 PRO A CA 1
ATOM 1620 C C . PRO A 1 222 ? 39.230 7.084 -5.518 1.00 47.06 222 PRO A C 1
ATOM 1622 O O . PRO A 1 222 ? 38.385 7.795 -6.067 1.00 47.06 222 PRO A O 1
ATOM 1625 N N . ALA A 1 223 ? 40.533 7.185 -5.788 1.00 51.09 223 ALA A N 1
ATOM 1626 C CA . ALA A 1 223 ? 41.082 8.090 -6.788 1.00 51.09 223 ALA A CA 1
ATOM 1627 C C . ALA A 1 223 ? 40.455 7.833 -8.171 1.00 51.09 223 ALA A C 1
ATOM 1629 O O . ALA A 1 223 ? 40.288 6.687 -8.592 1.00 51.09 223 ALA A O 1
ATOM 1630 N N . ARG A 1 224 ? 40.121 8.918 -8.882 1.00 48.47 224 ARG A N 1
ATOM 1631 C CA . ARG A 1 224 ? 39.655 8.879 -10.274 1.00 48.47 224 ARG A CA 1
ATOM 1632 C C . ARG A 1 224 ? 40.656 8.111 -11.140 1.00 48.47 224 ARG A C 1
ATOM 1634 O O . ARG A 1 224 ? 41.821 8.492 -11.221 1.00 48.47 224 ARG A O 1
ATOM 1641 N N . VAL A 1 225 ? 40.175 7.089 -11.842 1.00 50.69 225 VAL A N 1
ATOM 1642 C CA . VAL A 1 225 ? 40.892 6.493 -12.975 1.00 50.69 225 VAL A CA 1
ATOM 1643 C C . VAL A 1 225 ? 40.951 7.547 -14.093 1.00 50.69 225 VAL A C 1
ATOM 1645 O O . VAL A 1 225 ? 39.901 8.092 -14.445 1.00 50.69 225 VAL A O 1
ATOM 1648 N N . PRO A 1 226 ? 42.131 7.888 -14.641 1.00 43.31 226 PRO A N 1
ATOM 1649 C CA . PRO A 1 226 ? 42.217 8.830 -15.748 1.00 43.31 226 PRO A CA 1
ATOM 1650 C C . PRO A 1 226 ? 41.589 8.217 -17.005 1.00 43.31 226 PRO A C 1
ATOM 1652 O O . PRO A 1 226 ? 41.942 7.119 -17.432 1.00 43.31 226 PRO A O 1
ATOM 1655 N N . THR A 1 227 ? 40.645 8.942 -17.598 1.00 50.50 227 THR A N 1
ATOM 1656 C CA . THR A 1 227 ? 40.101 8.666 -18.929 1.00 50.50 227 THR A CA 1
ATOM 1657 C C . THR A 1 227 ? 41.208 8.806 -19.971 1.00 50.50 227 THR A C 1
ATOM 1659 O O . THR A 1 227 ? 41.797 9.880 -20.097 1.00 50.50 227 THR A O 1
ATOM 1662 N N . ALA A 1 228 ? 41.481 7.736 -20.720 1.00 47.38 228 ALA A N 1
ATOM 1663 C CA . ALA A 1 228 ? 42.334 7.793 -21.900 1.00 47.38 228 ALA A CA 1
ATOM 1664 C C . ALA A 1 228 ? 41.704 8.720 -22.955 1.00 47.38 228 ALA A C 1
ATOM 1666 O O . ALA A 1 228 ? 40.509 8.623 -23.242 1.00 47.38 228 ALA A O 1
ATOM 1667 N N . ALA A 1 229 ? 42.507 9.631 -23.503 1.00 48.81 229 ALA A N 1
ATOM 1668 C CA . ALA A 1 229 ? 42.133 10.469 -24.637 1.00 48.81 229 ALA A CA 1
ATOM 1669 C C . ALA A 1 229 ? 41.906 9.606 -25.899 1.00 48.81 229 ALA A C 1
ATOM 1671 O O . ALA A 1 229 ? 42.539 8.555 -26.032 1.00 48.81 229 ALA A O 1
ATOM 1672 N N . PRO A 1 230 ? 41.033 10.025 -26.834 1.00 45.34 230 PRO A N 1
ATOM 1673 C CA . PRO A 1 230 ? 40.825 9.294 -28.078 1.00 45.34 230 PRO A CA 1
ATOM 1674 C C . PRO A 1 230 ? 42.056 9.431 -28.984 1.00 45.34 230 PRO A C 1
ATOM 1676 O O . PRO A 1 230 ? 42.555 10.537 -29.193 1.00 45.34 230 PRO A O 1
ATOM 1679 N N . ALA A 1 231 ? 42.537 8.310 -29.522 1.00 47.94 231 ALA A N 1
ATOM 1680 C CA . ALA A 1 231 ? 43.499 8.316 -30.616 1.00 47.94 231 ALA A CA 1
ATOM 1681 C C . ALA A 1 231 ? 42.766 8.581 -31.941 1.00 47.94 231 ALA A C 1
ATOM 1683 O O . ALA A 1 231 ? 41.718 7.989 -32.202 1.00 47.94 231 ALA A O 1
ATOM 1684 N N . SER A 1 232 ? 43.333 9.504 -32.715 1.00 49.88 232 SER A N 1
ATOM 1685 C CA . SER A 1 232 ? 43.077 9.776 -34.134 1.00 49.88 232 SER A CA 1
ATOM 1686 C C . SER A 1 232 ? 43.271 8.555 -35.022 1.00 49.88 232 SER A C 1
ATOM 1688 O O . SER A 1 232 ? 44.266 7.838 -34.763 1.00 49.88 232 SER A O 1
#

Secondary structure (DSSP, 8-state):
-PPTT--EEEE--GGGGGS-HHHHHHHHHHHHHTTEEEEE-HHHHHHHS-TT--SS-------HHHHHHTT--EEE----SSBTTBS---S-HHHHHHHHHHTT---HHHHHHIIIIIHHHHHTPPPBSSSTTSB--EEEE--SSHHHHHHH--S-EEEEETTEEEEE------------TT-PPP-PPP-------PPPPPPPPPGGGSPPPPPPPPPPPPPPPPPPPPP-

Radius of gyration: 24.05 Å; chains: 1; bounding box: 75×63×64 Å

Sequence (232 aa):
NWPRGRTRTASHCVRLGTLDAARRGAIIREVRDADLGIATLPITNLYLQGWEHPVATPRGLPPLRELLDVGVRVGAGADNVRDPFNPVGRSDALETASLLVTAGHLSPAEAYDLVSHGARSVMGLAPAGAVPGAQADFLAIRAANLADATASAPAERIVIHRGRVVAATEVRRVLPSVGLGGVTSHAAAVFPVRTTTSQPPRAVVPPSAVPRLPAHAPTPVPARVPTAAPAS